Protein AF-A0A078FCY0-F1 (afdb_monomer)

Solvent-accessible surface area (backbone atoms only — not comparable to full-atom values): 13535 Å² total; per-residue (Å²): 138,72,47,64,52,64,39,49,34,37,42,35,49,66,96,70,76,98,84,68,73,82,84,53,54,33,29,22,13,41,40,54,76,87,52,76,68,45,69,42,88,88,82,65,45,62,32,32,44,32,50,90,34,36,92,72,60,46,65,42,46,43,56,89,50,92,95,60,87,69,60,74,62,68,44,37,24,18,23,31,48,65,79,64,66,50,56,36,55,42,84,45,62,56,80,35,59,34,38,43,32,40,38,44,64,59,52,50,46,81,76,70,80,62,57,47,58,33,33,35,24,53,58,94,42,80,69,49,76,49,47,50,71,83,42,63,79,65,39,74,48,78,48,79,44,68,33,87,40,52,61,46,39,46,28,47,26,61,56,65,96,65,86,73,79,84,56,51,66,32,50,35,91,58,86,63,70,50,29,66,86,66,22,90,82,54,52,64,28,41,50,43,72,58,92,70,44,38,81,44,76,57,94,68,90,73,89,56,88,84,44,92,76,65,71,38,64,86,49,72,38,33,40,73,42,70,62,85,126

InterPro domains:
  IPR024788 Malectin-like domain [PF12819] (27-160)

pLDDT: mean 79.87, std 17.39, range [24.11, 97.31]

Radius of gyration: 22.8 Å; Cα contacts (8 Å, |Δi|>4): 459; chains: 1; bounding box: 51×32×67 Å

Organism: Brassica napus (NCBI:txid3708)

Mean predicted aligned error: 15.32 Å

Nearest PDB structures (foldseek):
  5cz3-assembly2_B  TM=4.370E-01  e=1.358E-01  Myxoma virus
  8xck-assembly1_F  TM=3.665E-01  e=6.212E-01  Escherichia phage Lambda
  8xcj-assembly1_F  TM=3.861E-01  e=5.161E+00  Escherichia phage Lambda
  5tug-assembly1_C-2  TM=1.642E-01  e=2.999E+00  Sulfolobus acidocaldarius
  6pbk-assembly1_C-3  TM=1.713E-01  e=4.154E+00  Sulfolobus acidocaldarius DSM 639

Foldseek 3Di:
DWWWDWAWFKWKDFPDDPDDCVQTATELAQPDQPDDWDQFPPVRDTYHHLCVFWDAFHKFAADDDPPDDDTPSLGITTTHRDDQKTKGKDFHDAQTKIKIKTWGFCNCRPVPPDDAWWWKDKVVHTDGIDDPVPDPGGDMDIDIDHHHDRIIMIMIGHPPPDDDPPQAEAEDPDQDWDAPPQQPVRRTYGYDYDPQKDKDFAPDFDPCVPPPPRDGRVRVRIDIDGPPD

Structure (mmCIF, N/CA/C/O backbone):
data_AF-A0A078FCY0-F1
#
_entry.id   AF-A0A078FCY0-F1
#
loop_
_atom_site.group_PDB
_atom_site.id
_atom_site.type_symbol
_atom_site.label_atom_id
_atom_site.label_alt_id
_atom_site.label_comp_id
_atom_site.label_asym_id
_atom_site.label_entity_id
_atom_site.label_seq_id
_atom_site.pdbx_PDB_ins_code
_atom_site.Cartn_x
_atom_site.Cartn_y
_atom_site.Cartn_z
_atom_site.occupancy
_atom_site.B_iso_or_equiv
_atom_site.auth_seq_id
_atom_site.auth_comp_id
_atom_site.auth_asym_id
_atom_site.auth_atom_id
_atom_site.pdbx_PDB_model_num
ATOM 1 N N . MET A 1 1 ? 12.114 -14.362 -11.005 1.00 32.81 1 MET A N 1
ATOM 2 C CA . MET A 1 1 ? 11.453 -13.037 -10.980 1.00 32.81 1 MET A CA 1
ATOM 3 C C . MET A 1 1 ? 10.885 -12.831 -9.577 1.00 32.81 1 MET A C 1
ATOM 5 O O . MET A 1 1 ? 9.749 -13.192 -9.271 1.00 32.81 1 MET A O 1
ATOM 9 N N . ASN A 1 2 ? 11.769 -12.401 -8.679 1.00 24.11 2 ASN A N 1
ATOM 10 C CA . ASN A 1 2 ? 11.516 -12.281 -7.244 1.00 24.11 2 ASN A CA 1
ATOM 11 C C . ASN A 1 2 ? 10.754 -10.973 -7.016 1.00 24.11 2 ASN A C 1
ATOM 13 O O . ASN A 1 2 ? 11.141 -9.964 -7.598 1.00 24.11 2 ASN A O 1
ATOM 17 N N . ILE A 1 3 ? 9.686 -10.964 -6.209 1.00 30.06 3 ILE A N 1
ATOM 18 C CA . ILE A 1 3 ? 9.263 -9.662 -5.668 1.00 30.06 3 ILE A CA 1
ATOM 19 C C . ILE A 1 3 ? 10.359 -9.271 -4.695 1.00 30.06 3 ILE A C 1
ATOM 21 O O . ILE A 1 3 ? 10.955 -10.151 -4.083 1.00 30.06 3 ILE A O 1
ATOM 25 N N . ARG A 1 4 ? 10.628 -7.984 -4.544 1.00 35.19 4 ARG A N 1
ATOM 26 C CA . ARG A 1 4 ? 11.224 -7.409 -3.341 1.00 35.19 4 ARG A CA 1
ATOM 27 C C . ARG A 1 4 ? 10.576 -6.024 -3.197 1.00 35.19 4 ARG A C 1
ATOM 29 O O . ARG A 1 4 ? 10.773 -5.165 -4.042 1.00 35.19 4 ARG A O 1
ATOM 36 N N . GLY A 1 5 ? 9.668 -5.893 -2.229 1.00 33.09 5 GLY A N 1
ATOM 37 C CA . GLY A 1 5 ? 8.951 -4.663 -1.835 1.00 33.09 5 GLY A CA 1
ATOM 38 C C . GLY A 1 5 ? 7.464 -4.949 -1.560 1.00 33.09 5 GLY A C 1
ATOM 39 O O . GLY A 1 5 ? 6.933 -5.889 -2.137 1.00 33.09 5 GLY A O 1
ATOM 40 N N . LEU A 1 6 ? 6.694 -4.271 -0.707 1.00 34.88 6 LEU A N 1
ATOM 41 C CA . LEU A 1 6 ? 6.900 -3.237 0.311 1.00 34.88 6 LEU A CA 1
ATOM 42 C C . LEU A 1 6 ? 5.558 -3.080 1.085 1.00 34.88 6 LEU A C 1
ATOM 44 O O . LEU A 1 6 ? 4.534 -3.369 0.475 1.00 34.88 6 LEU A O 1
ATOM 48 N N . VAL A 1 7 ? 5.505 -2.693 2.369 1.00 37.34 7 VAL A N 1
ATOM 49 C CA . VAL A 1 7 ? 4.325 -2.911 3.249 1.00 37.34 7 VAL A CA 1
ATOM 50 C C . VAL A 1 7 ? 3.790 -1.677 3.973 1.00 37.34 7 VAL A C 1
ATOM 52 O O . VAL A 1 7 ? 4.573 -0.773 4.250 1.00 37.34 7 VAL A O 1
ATOM 55 N N . PRO A 1 8 ? 2.463 -1.636 4.245 1.00 35.06 8 PRO A N 1
ATOM 56 C CA . PRO A 1 8 ? 1.668 -0.410 4.228 1.00 35.06 8 PRO A CA 1
ATOM 57 C C . PRO A 1 8 ? 1.308 0.157 5.605 1.00 35.06 8 PRO A C 1
ATOM 59 O O . PRO A 1 8 ? 0.629 -0.485 6.391 1.00 35.06 8 PRO A O 1
ATOM 62 N N . SER A 1 9 ? 1.579 1.431 5.863 1.00 37.88 9 SER A N 1
ATOM 63 C CA . SER A 1 9 ? 0.894 2.101 6.977 1.00 37.88 9 SER A CA 1
ATOM 64 C C . SER A 1 9 ? -0.588 2.298 6.625 1.00 37.88 9 SER A C 1
ATOM 66 O O . SER A 1 9 ? -0.888 3.123 5.761 1.00 37.88 9 SER A O 1
ATOM 68 N N . PHE A 1 10 ? -1.496 1.546 7.265 1.00 34.22 10 PHE A N 1
ATOM 69 C CA . PHE A 1 10 ? -2.946 1.764 7.169 1.00 34.22 10 PHE A CA 1
ATOM 70 C C . PHE A 1 10 ? -3.393 2.865 8.134 1.00 34.22 10 PHE A C 1
ATOM 72 O O . PHE A 1 10 ? -2.938 2.872 9.269 1.00 34.22 10 PHE A O 1
ATOM 79 N N . CYS A 1 11 ? -4.282 3.765 7.714 1.00 31.30 11 CYS A N 1
ATOM 80 C CA . CYS A 1 11 ? -5.112 4.565 8.626 1.00 31.30 11 CYS A CA 1
ATOM 81 C C . CYS A 1 11 ? -6.566 4.361 8.226 1.00 31.30 11 CYS A C 1
ATOM 83 O O . CYS A 1 11 ? -6.845 4.341 7.024 1.00 31.30 11 CYS A O 1
ATOM 85 N N . ILE A 1 12 ? -7.471 4.238 9.206 1.00 37.97 12 ILE A N 1
ATOM 86 C CA . ILE A 1 12 ? -8.901 4.309 8.930 1.00 37.97 12 ILE A CA 1
ATOM 87 C C . ILE A 1 12 ? -9.666 5.324 9.773 1.00 37.97 12 ILE A C 1
ATOM 89 O O . ILE A 1 12 ? -9.562 5.295 10.993 1.00 37.97 12 ILE A O 1
ATOM 93 N N . PHE A 1 13 ? -10.461 6.183 9.116 1.00 36.81 13 PHE A N 1
ATOM 94 C CA . PHE A 1 13 ? -11.343 7.160 9.762 1.00 36.81 13 PHE A CA 1
ATOM 95 C C . PHE A 1 13 ? -12.811 6.719 9.750 1.00 36.81 13 PHE A C 1
ATOM 97 O O . PHE A 1 13 ? -13.332 6.348 8.697 1.00 36.81 13 PHE A O 1
ATOM 104 N N . ASN A 1 14 ? -13.470 6.870 10.903 1.00 35.16 14 ASN A N 1
ATOM 105 C CA . ASN A 1 14 ? -14.923 6.951 11.049 1.00 35.16 14 ASN A CA 1
ATOM 106 C C . ASN A 1 14 ? -15.336 8.422 11.186 1.00 35.16 14 ASN A C 1
ATOM 108 O O . ASN A 1 14 ? -14.800 9.145 12.024 1.00 35.16 14 ASN A O 1
ATOM 112 N N . PHE A 1 15 ? -16.308 8.874 10.393 1.00 43.88 15 PHE A N 1
ATOM 113 C CA . PHE A 1 15 ? -16.917 10.194 10.568 1.00 43.88 15 PHE A CA 1
ATOM 114 C C . PHE A 1 15 ? -18.004 10.125 11.642 1.00 43.88 15 PHE A C 1
ATOM 116 O O . PHE A 1 15 ? -19.162 9.939 11.297 1.00 43.88 15 PHE A O 1
ATOM 123 N N . LEU A 1 16 ? -17.640 10.281 12.918 1.00 36.69 16 LEU A N 1
ATOM 124 C CA . LEU A 1 16 ? -18.525 10.720 14.009 1.00 36.69 16 LEU A CA 1
ATOM 125 C C . LEU A 1 16 ? -17.642 11.230 15.169 1.00 36.69 16 LEU A C 1
ATOM 127 O O . LEU A 1 16 ? -16.908 10.457 15.764 1.00 36.69 16 LEU A O 1
ATOM 131 N N . GLN A 1 17 ? -17.708 12.539 15.445 1.00 35.00 17 GLN A N 1
ATOM 132 C CA . GLN A 1 17 ? -17.066 13.278 16.553 1.00 35.00 17 GLN A CA 1
ATOM 133 C C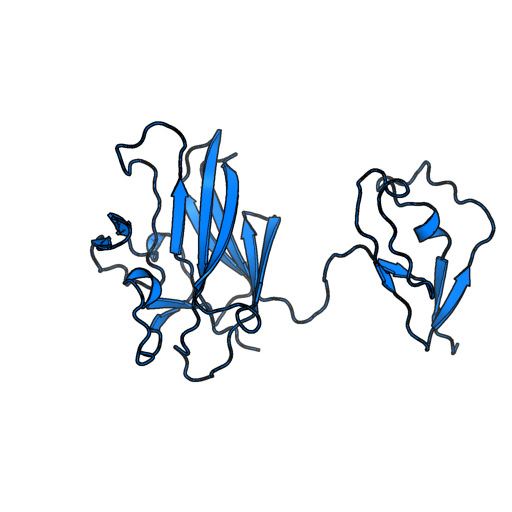 . GLN A 1 17 ? -15.553 13.075 16.782 1.00 35.00 17 GLN A C 1
ATOM 135 O O . GLN A 1 17 ? -15.084 12.081 17.324 1.00 35.00 17 GLN A O 1
ATOM 140 N N . ALA A 1 18 ? -14.780 14.124 16.499 1.00 42.12 18 ALA A N 1
ATOM 141 C CA . ALA A 1 18 ? -13.414 14.263 16.987 1.00 42.12 18 ALA A CA 1
ATOM 142 C C . ALA A 1 18 ? -13.384 14.265 18.531 1.00 42.12 18 ALA A C 1
ATOM 144 O O . ALA A 1 18 ? -13.751 15.283 19.113 1.00 42.12 18 ALA A O 1
ATOM 145 N N . GLN A 1 19 ? -12.967 13.154 19.166 1.00 41.38 19 GLN A N 1
ATOM 146 C CA . GLN A 1 19 ? -12.231 13.123 20.453 1.00 41.38 19 GLN A CA 1
ATOM 147 C C . GLN A 1 19 ? -11.782 11.734 20.977 1.00 41.38 19 GLN A C 1
ATOM 149 O O . GLN A 1 19 ? -11.259 11.673 22.086 1.00 41.38 19 GLN A O 1
ATOM 154 N N . ASP A 1 20 ? -11.861 10.642 20.208 1.00 51.50 20 ASP A N 1
ATOM 155 C CA . ASP A 1 20 ? -11.273 9.349 20.610 1.00 51.50 20 ASP A CA 1
ATOM 156 C C . ASP A 1 20 ? -10.687 8.597 19.394 1.00 51.50 20 ASP A C 1
ATOM 158 O O . ASP A 1 20 ? -11.245 8.662 18.300 1.00 51.50 20 ASP A O 1
ATOM 162 N N . GLN A 1 21 ? -9.555 7.898 19.559 1.00 52.66 21 GLN A N 1
ATOM 163 C CA . GLN A 1 21 ? -8.976 7.008 18.528 1.00 52.66 21 GLN A CA 1
ATOM 164 C C . GLN A 1 21 ? -9.726 5.673 18.425 1.00 52.66 21 GLN A C 1
ATOM 166 O O . GLN A 1 21 ? -9.326 4.776 17.680 1.00 52.66 21 GLN A O 1
ATOM 171 N N . GLN A 1 22 ? -10.817 5.527 19.172 1.00 62.06 22 GLN A N 1
ATOM 172 C CA . GLN A 1 22 ? -11.686 4.367 19.135 1.00 62.06 22 GLN A CA 1
ATOM 173 C C . GLN A 1 22 ? -12.162 4.084 17.699 1.00 62.06 22 GLN A C 1
ATOM 175 O O . GLN A 1 22 ? -12.885 4.864 17.083 1.00 62.06 22 GLN A O 1
ATOM 180 N N . GLY A 1 23 ? -11.718 2.951 17.148 1.00 70.19 23 GLY A N 1
ATOM 181 C CA . GLY A 1 23 ? -12.036 2.510 15.785 1.00 70.19 23 GLY A CA 1
ATOM 182 C C . GLY A 1 23 ? -10.949 2.761 14.733 1.00 70.19 23 GLY A C 1
ATOM 183 O O . GLY A 1 23 ? -11.105 2.291 13.606 1.00 70.19 23 GLY A O 1
ATOM 184 N N . PHE A 1 24 ? -9.847 3.435 15.077 1.00 81.62 24 PHE A N 1
ATOM 185 C CA . PHE A 1 24 ? -8.686 3.558 14.193 1.00 81.62 24 PHE A CA 1
ATOM 186 C C . PHE A 1 24 ? -7.856 2.273 14.217 1.00 81.62 24 PHE A C 1
ATOM 188 O O . PHE A 1 24 ? -7.566 1.718 15.275 1.00 81.62 24 PHE A O 1
ATOM 195 N N . ILE A 1 25 ? -7.420 1.836 13.037 1.00 90.38 25 ILE A N 1
ATOM 196 C CA . ILE A 1 25 ? -6.434 0.766 12.878 1.00 90.38 25 ILE A CA 1
ATOM 197 C C . ILE A 1 25 ? -5.213 1.399 12.218 1.00 90.38 25 ILE A C 1
ATOM 199 O O . ILE A 1 25 ? -5.264 1.696 11.024 1.00 90.38 25 ILE A O 1
ATOM 203 N N . ASN A 1 26 ? -4.145 1.624 12.993 1.00 93.00 26 ASN A N 1
ATOM 204 C CA . ASN A 1 26 ? -2.870 2.099 12.459 1.00 93.00 26 ASN A CA 1
ATOM 205 C C . ASN A 1 26 ? -1.782 1.042 12.638 1.00 93.00 26 ASN A C 1
ATOM 2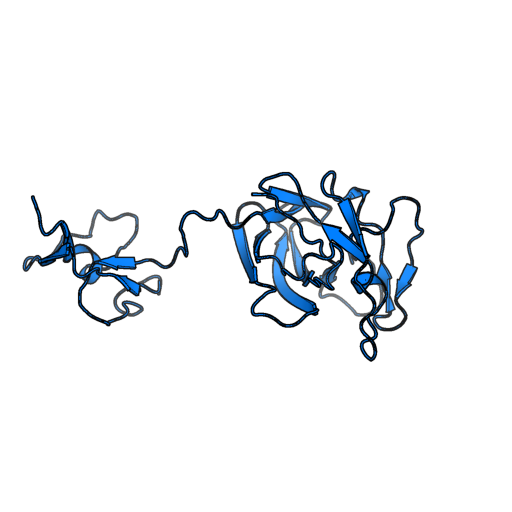07 O O . ASN A 1 26 ? -1.430 0.668 13.763 1.00 93.00 26 ASN A O 1
ATOM 211 N N . LEU A 1 27 ? -1.257 0.565 11.512 1.00 95.75 27 LEU A N 1
ATOM 212 C CA . LEU A 1 27 ? -0.256 -0.497 11.474 1.00 95.75 27 LEU A CA 1
ATOM 213 C C . LEU A 1 27 ? 1.097 0.083 11.066 1.00 95.75 27 LEU A C 1
ATOM 215 O O . LEU A 1 27 ? 1.212 0.676 9.997 1.00 95.75 27 LEU A O 1
ATOM 219 N N . ASP A 1 28 ? 2.107 -0.091 11.912 1.00 95.69 28 ASP A N 1
ATOM 220 C CA . ASP A 1 28 ? 3.508 0.113 11.559 1.00 95.69 28 ASP A C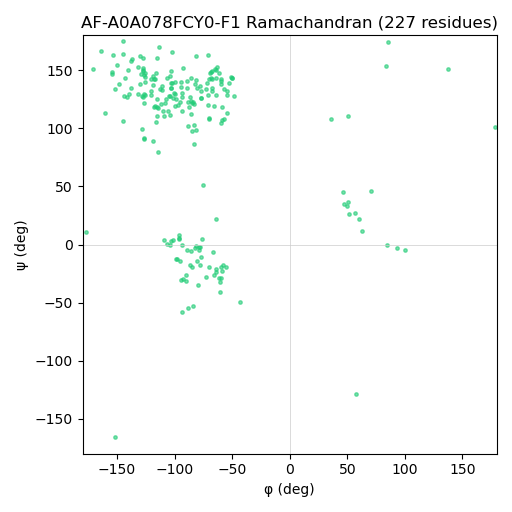A 1
ATOM 221 C C . ASP A 1 28 ? 4.046 -1.191 10.987 1.00 95.69 28 ASP A C 1
ATOM 223 O O . ASP A 1 28 ? 4.039 -2.266 11.596 1.00 95.69 28 ASP A O 1
ATOM 227 N N . CYS A 1 29 ? 4.448 -1.087 9.742 1.00 95.31 29 CYS A N 1
ATOM 228 C CA . CYS A 1 29 ? 4.386 -2.184 8.832 1.00 95.31 29 CYS A CA 1
ATOM 229 C C . CYS A 1 29 ? 5.787 -2.741 8.650 1.00 95.31 29 CYS A C 1
ATOM 231 O O . CYS A 1 29 ? 6.666 -2.081 8.119 1.00 95.31 29 CYS A O 1
ATOM 233 N N . GLY A 1 30 ? 6.020 -3.954 9.153 1.00 95.19 30 GLY A N 1
ATOM 234 C CA . GLY A 1 30 ? 7.362 -4.493 9.368 1.00 95.19 30 GLY A CA 1
ATOM 235 C C . GLY A 1 30 ? 7.917 -4.250 10.774 1.00 95.19 30 GLY A C 1
ATOM 236 O O . GLY A 1 30 ? 8.988 -4.783 11.084 1.00 95.19 30 GLY A O 1
ATOM 237 N N . LEU A 1 31 ? 7.193 -3.533 11.641 1.00 95.81 31 LEU A N 1
ATOM 238 C CA . LEU A 1 31 ? 7.495 -3.483 13.069 1.00 95.81 31 LEU A CA 1
ATOM 239 C C . LEU A 1 31 ? 7.413 -4.896 13.668 1.00 95.81 31 LEU A C 1
ATOM 241 O O . LEU A 1 31 ? 6.517 -5.673 13.333 1.00 95.81 31 LEU A O 1
ATOM 245 N N . GLN A 1 32 ? 8.349 -5.250 14.547 1.00 94.06 32 GLN A N 1
ATOM 246 C CA . GLN A 1 32 ? 8.392 -6.588 15.143 1.00 94.06 32 GLN A CA 1
ATOM 247 C C . GLN A 1 32 ? 7.206 -6.824 16.089 1.00 94.06 32 GLN A C 1
ATOM 249 O O . GLN A 1 32 ? 6.733 -5.900 16.742 1.00 94.06 32 GLN A O 1
ATOM 254 N N . ALA A 1 33 ? 6.745 -8.073 16.192 1.00 92.50 33 ALA A N 1
ATOM 255 C CA . ALA A 1 33 ? 5.565 -8.431 16.987 1.00 92.50 33 ALA A CA 1
ATOM 256 C C . ALA A 1 33 ? 5.729 -8.187 18.501 1.00 92.50 33 ALA A C 1
ATOM 258 O O . ALA A 1 33 ? 4.748 -8.047 19.219 1.00 92.50 33 ALA A O 1
ATOM 259 N N . ASN A 1 34 ? 6.968 -8.169 18.996 1.00 93.12 34 ASN A N 1
ATOM 260 C CA . ASN A 1 34 ? 7.296 -7.928 20.402 1.00 93.12 34 ASN A CA 1
ATOM 261 C C . ASN A 1 34 ? 7.420 -6.436 20.754 1.00 93.12 34 ASN A C 1
ATOM 263 O O . ASN A 1 34 ? 7.628 -6.114 21.923 1.00 93.12 34 ASN A O 1
ATOM 267 N N . GLU A 1 35 ? 7.339 -5.539 19.772 1.00 94.31 35 GLU A N 1
ATOM 268 C CA . GLU A 1 35 ? 7.377 -4.098 20.005 1.00 94.31 35 GLU A CA 1
ATOM 269 C C . GLU A 1 35 ? 6.027 -3.615 20.536 1.00 94.31 35 GLU A C 1
ATOM 271 O O . GLU A 1 35 ? 4.967 -3.923 19.985 1.00 94.31 35 GLU A O 1
ATOM 276 N N . SER A 1 36 ? 6.069 -2.822 21.604 1.00 94.94 36 SER A N 1
ATOM 277 C CA . SER A 1 36 ? 4.866 -2.229 22.182 1.00 94.94 36 SER A CA 1
ATOM 278 C C . SER A 1 36 ? 4.237 -1.200 21.232 1.00 94.94 36 SER A C 1
ATOM 280 O O . SER A 1 36 ? 4.963 -0.491 20.522 1.00 94.94 36 SER A O 1
ATOM 282 N N . PRO A 1 37 ? 2.899 -1.035 21.268 1.00 95.44 37 PRO A N 1
ATOM 283 C CA . PRO A 1 37 ? 2.233 0.097 20.637 1.00 95.44 37 PRO A CA 1
ATOM 284 C C . PRO A 1 37 ? 2.868 1.428 21.047 1.00 95.44 37 PRO A C 1
ATOM 286 O O . PRO A 1 37 ? 3.282 1.599 22.196 1.00 95.44 37 PRO A O 1
ATOM 289 N N . TYR A 1 38 ? 2.923 2.386 20.126 1.00 95.00 38 TYR A N 1
ATOM 290 C CA . TYR A 1 38 ? 3.521 3.693 20.391 1.00 95.00 38 TYR A CA 1
ATOM 291 C C . TYR A 1 38 ? 2.721 4.825 19.753 1.00 95.00 38 TYR A C 1
ATOM 293 O O . TYR A 1 38 ? 2.117 4.659 18.697 1.00 95.00 38 TYR A O 1
ATOM 301 N N . THR A 1 39 ? 2.758 6.003 20.373 1.00 95.06 39 THR A N 1
ATOM 302 C CA . THR A 1 39 ? 2.183 7.226 19.802 1.00 95.06 39 THR A CA 1
ATOM 303 C C . THR A 1 39 ? 3.222 7.928 18.935 1.00 95.06 39 THR A C 1
ATOM 305 O O . THR A 1 39 ? 4.305 8.266 19.416 1.00 95.06 39 THR A O 1
ATOM 308 N N . GLU A 1 40 ? 2.913 8.166 17.661 1.00 90.69 40 GLU A N 1
ATOM 309 C CA . GLU A 1 40 ? 3.806 8.900 16.765 1.00 90.69 40 GLU A CA 1
ATOM 310 C C . GLU A 1 40 ? 3.718 10.420 17.051 1.00 90.69 40 GLU A C 1
ATOM 312 O O . GLU A 1 40 ? 2.616 10.978 17.081 1.00 90.69 40 GLU A O 1
ATOM 317 N N . PRO A 1 41 ? 4.847 11.114 17.302 1.00 90.00 41 PRO A N 1
ATOM 318 C CA . PRO A 1 41 ? 4.835 12.502 17.770 1.00 90.00 41 PRO A CA 1
ATOM 319 C C . PRO A 1 41 ? 4.190 13.528 16.830 1.00 90.00 41 PRO A C 1
ATOM 321 O O . PRO A 1 41 ? 3.679 14.534 17.323 1.00 90.00 41 PRO A O 1
ATOM 324 N N . THR A 1 42 ? 4.217 13.314 15.518 1.00 86.81 42 THR A N 1
ATOM 325 C CA . THR A 1 42 ? 3.774 14.279 14.498 1.00 86.81 42 THR A CA 1
ATOM 326 C C . THR A 1 42 ? 2.266 14.203 14.270 1.00 86.81 42 THR A C 1
ATOM 328 O O . THR A 1 42 ? 1.553 15.196 14.378 1.00 86.81 42 THR A O 1
ATOM 331 N N . THR A 1 43 ? 1.773 13.000 14.005 1.00 84.75 43 THR A N 1
ATOM 332 C CA . THR A 1 43 ? 0.386 12.647 13.686 1.00 84.75 43 THR A CA 1
ATOM 333 C C . THR A 1 43 ? -0.463 12.431 14.932 1.00 84.75 43 THR A C 1
ATOM 335 O O . THR A 1 43 ? -1.686 12.482 14.850 1.00 84.75 43 THR A O 1
ATOM 338 N N . LYS A 1 44 ? 0.174 12.191 16.089 1.00 88.94 44 LYS A N 1
ATOM 339 C CA . LYS A 1 44 ? -0.469 11.823 17.362 1.00 88.94 44 LYS A CA 1
ATOM 340 C C . LYS A 1 44 ? -1.228 10.492 17.313 1.00 88.94 44 LYS A C 1
ATOM 342 O O . LYS A 1 44 ? -1.960 10.180 18.249 1.00 88.94 44 LYS A O 1
ATOM 347 N N . LEU A 1 45 ? -1.046 9.696 16.259 1.00 87.75 45 LEU A N 1
ATOM 348 C CA . LEU A 1 45 ? -1.693 8.397 16.091 1.00 87.75 45 LEU A CA 1
ATOM 349 C C . LEU A 1 45 ? -0.962 7.307 16.880 1.00 87.75 45 LEU A C 1
ATOM 351 O O . LEU A 1 45 ? 0.269 7.305 16.946 1.00 87.75 45 LEU A O 1
ATOM 355 N N . ILE A 1 46 ? -1.717 6.380 17.473 1.00 92.31 46 ILE A N 1
ATOM 356 C CA . ILE A 1 46 ? -1.156 5.159 18.060 1.00 92.31 46 ILE A CA 1
ATOM 357 C C . ILE A 1 46 ? -0.970 4.130 16.949 1.00 92.31 46 ILE A C 1
ATOM 359 O O . ILE A 1 46 ? -1.942 3.741 16.301 1.00 92.31 46 ILE A O 1
ATOM 363 N N . PHE A 1 47 ? 0.271 3.688 16.762 1.00 94.31 47 PHE A N 1
ATOM 364 C CA . PHE A 1 47 ? 0.667 2.637 15.834 1.00 94.31 47 PHE A CA 1
ATOM 365 C C . PHE A 1 47 ? 0.951 1.330 16.570 1.00 94.31 47 PHE A C 1
ATOM 367 O O . PHE A 1 47 ? 1.489 1.322 17.679 1.00 94.31 47 PHE A O 1
ATOM 374 N N . THR A 1 48 ? 0.608 0.221 15.922 1.00 95.50 48 THR A N 1
ATOM 375 C CA . THR A 1 48 ? 0.825 -1.151 16.406 1.00 95.50 48 THR A CA 1
ATOM 376 C C . THR A 1 48 ? 1.550 -1.978 15.350 1.00 95.50 48 THR A C 1
ATOM 378 O O . THR A 1 48 ? 1.554 -1.602 14.180 1.00 95.50 48 THR A O 1
ATOM 381 N N . SER A 1 49 ? 2.181 -3.088 15.739 1.00 96.69 49 SER A N 1
ATOM 382 C CA . SER A 1 49 ? 2.817 -3.985 14.767 1.00 96.69 49 SER A CA 1
ATOM 383 C C . SER A 1 49 ? 1.787 -4.603 13.822 1.00 96.69 49 SER A C 1
ATOM 385 O O . SER A 1 49 ? 0.685 -4.975 14.219 1.00 96.69 49 SER A O 1
ATOM 387 N N . ASP A 1 50 ? 2.177 -4.764 12.561 1.00 97.12 50 ASP A N 1
ATOM 388 C CA . ASP A 1 50 ? 1.363 -5.413 11.539 1.00 97.12 50 ASP A CA 1
ATOM 389 C C . ASP A 1 50 ? 1.375 -6.953 11.602 1.00 97.12 50 ASP A C 1
ATOM 391 O O . ASP A 1 50 ? 0.662 -7.607 10.838 1.00 97.12 50 ASP A O 1
ATOM 395 N N . ALA A 1 51 ? 2.177 -7.540 12.496 1.00 95.88 51 ALA A N 1
ATOM 396 C CA . ALA A 1 51 ? 2.476 -8.972 12.526 1.00 95.88 51 ALA A CA 1
ATOM 397 C C . ALA A 1 51 ? 1.249 -9.880 12.719 1.00 95.88 51 ALA A C 1
ATOM 399 O O . ALA A 1 51 ? 1.212 -10.972 12.154 1.00 95.88 51 ALA A O 1
ATOM 400 N N . ASP A 1 52 ? 0.231 -9.430 13.454 1.00 95.00 52 ASP A N 1
ATOM 401 C CA . ASP A 1 52 ? -0.997 -10.210 13.671 1.00 95.00 52 ASP A CA 1
ATOM 402 C C . ASP A 1 52 ? -1.978 -10.127 12.490 1.00 95.00 52 ASP A C 1
ATOM 404 O O . ASP A 1 52 ? -2.900 -10.935 12.370 1.00 95.00 52 ASP A O 1
ATOM 408 N N . PHE A 1 53 ? -1.765 -9.175 11.579 1.00 96.06 53 PHE A N 1
ATOM 409 C CA . PHE A 1 53 ? -2.662 -8.899 10.457 1.00 96.06 53 PHE A CA 1
ATOM 410 C C . PHE A 1 53 ? -2.190 -9.541 9.151 1.00 96.06 53 PHE A C 1
ATOM 412 O O . PHE A 1 53 ? -2.961 -9.610 8.188 1.00 96.06 53 PHE A O 1
ATOM 419 N N . ILE A 1 54 ? -0.944 -10.026 9.103 1.00 95.38 54 ILE A N 1
ATOM 420 C CA . ILE A 1 54 ? -0.370 -10.675 7.927 1.00 95.38 54 ILE A CA 1
ATOM 421 C C . ILE A 1 54 ? 0.647 -11.759 8.290 1.00 95.38 54 ILE A C 1
ATOM 423 O O . ILE A 1 54 ? 1.500 -11.593 9.152 1.00 95.38 54 ILE A O 1
ATOM 427 N N . LYS A 1 55 ? 0.592 -12.886 7.572 1.00 91.25 55 LYS A N 1
ATOM 428 C CA . LYS A 1 55 ? 1.462 -14.052 7.825 1.00 91.25 55 LYS A CA 1
ATOM 429 C C . LYS A 1 55 ? 2.687 -14.128 6.917 1.00 91.25 55 LYS A C 1
ATOM 431 O O . LYS A 1 55 ? 3.566 -14.954 7.142 1.00 91.25 55 LYS A O 1
ATOM 436 N N . THR A 1 56 ? 2.723 -13.330 5.856 1.00 91.62 56 THR A N 1
ATOM 43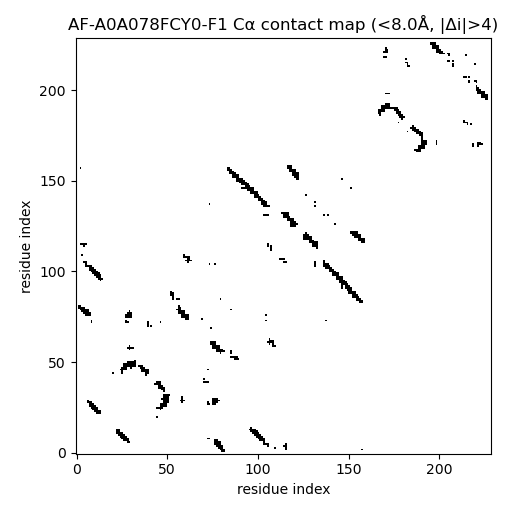7 C CA . THR A 1 56 ? 3.760 -13.386 4.823 1.00 91.62 56 THR A CA 1
ATOM 438 C C . THR A 1 56 ? 4.624 -12.130 4.824 1.00 91.62 56 THR A C 1
ATOM 440 O O . THR A 1 56 ? 4.337 -11.134 5.489 1.00 91.62 56 THR A O 1
ATOM 443 N N . GLY A 1 57 ? 5.713 -12.181 4.062 1.00 91.50 57 GLY A N 1
ATOM 444 C CA . GLY A 1 57 ? 6.654 -11.077 3.939 1.00 91.50 57 GLY A CA 1
ATOM 445 C C . GLY A 1 57 ? 7.724 -11.052 5.027 1.00 91.50 57 GLY A C 1
ATOM 446 O O . GLY A 1 57 ? 7.744 -11.863 5.949 1.00 91.50 57 GLY A O 1
ATOM 447 N N . LYS A 1 58 ? 8.658 -10.123 4.866 1.00 93.25 58 LYS A N 1
ATOM 448 C CA . LYS A 1 58 ? 9.832 -9.911 5.715 1.00 93.25 58 LYS A CA 1
ATOM 449 C C . LYS A 1 58 ? 9.944 -8.434 6.058 1.00 93.25 58 LYS A C 1
ATOM 451 O O . LYS A 1 58 ? 9.517 -7.615 5.257 1.00 93.25 58 LYS A O 1
ATOM 456 N N . SER A 1 59 ? 10.549 -8.090 7.186 1.00 94.69 59 SER A N 1
ATOM 457 C CA . SER A 1 59 ? 10.811 -6.694 7.554 1.00 94.69 59 SER A CA 1
ATOM 458 C C . SER A 1 59 ? 12.118 -6.182 6.946 1.00 94.69 59 SER A C 1
ATOM 460 O O . SER A 1 59 ? 13.099 -6.921 6.849 1.00 94.69 59 SER A O 1
ATOM 462 N N . GLY A 1 60 ? 12.130 -4.919 6.537 1.00 91.69 60 GLY A N 1
ATOM 463 C CA . GLY A 1 60 ? 13.272 -4.183 6.011 1.00 91.69 60 GLY A CA 1
ATOM 464 C C . GLY A 1 60 ? 13.320 -2.778 6.607 1.00 91.69 60 GLY A C 1
ATOM 465 O O . GLY A 1 60 ? 12.325 -2.270 7.118 1.00 91.69 60 GLY A O 1
ATOM 466 N N . ARG A 1 61 ? 14.492 -2.148 6.558 1.00 92.44 61 ARG A N 1
ATOM 467 C CA . ARG A 1 61 ? 14.679 -0.773 7.019 1.00 92.44 61 ARG A CA 1
ATOM 468 C C . ARG A 1 61 ? 15.175 0.071 5.867 1.00 92.44 61 ARG A C 1
ATOM 470 O O . ARG A 1 61 ? 16.108 -0.347 5.184 1.00 92.44 61 ARG A O 1
ATOM 477 N N . ILE A 1 62 ? 14.566 1.233 5.665 1.00 89.19 62 ILE A N 1
ATOM 478 C CA . ILE A 1 62 ? 15.050 2.156 4.643 1.00 89.19 62 ILE A CA 1
ATOM 479 C C . ILE A 1 62 ? 16.457 2.644 4.992 1.00 89.19 62 ILE A C 1
ATOM 481 O O . ILE A 1 62 ? 16.833 2.752 6.162 1.00 89.19 62 ILE A O 1
ATOM 485 N N . GLN A 1 63 ? 17.235 2.946 3.964 1.00 88.56 63 GLN A N 1
ATOM 486 C CA . GLN A 1 63 ? 18.501 3.636 4.108 1.00 88.56 63 GLN A CA 1
ATOM 487 C C . GLN A 1 63 ? 18.262 5.078 4.553 1.00 88.56 63 GLN A C 1
ATOM 489 O O . GLN A 1 63 ? 17.322 5.747 4.116 1.00 88.56 63 GLN A O 1
ATOM 494 N N . ASN A 1 64 ? 19.155 5.568 5.408 1.00 81.50 64 ASN A N 1
ATOM 495 C CA . ASN A 1 64 ? 19.152 6.965 5.809 1.00 81.50 64 ASN A CA 1
ATOM 496 C C . ASN A 1 64 ? 19.614 7.825 4.632 1.00 81.50 64 ASN A C 1
ATOM 498 O O . ASN A 1 64 ? 20.746 7.686 4.168 1.00 81.50 64 ASN A O 1
ATOM 502 N N . VAL A 1 65 ? 18.754 8.735 4.182 1.00 75.44 65 VAL A N 1
ATOM 503 C CA . VAL A 1 65 ? 19.103 9.732 3.168 1.00 75.44 65 VAL A CA 1
ATOM 504 C C . VAL A 1 65 ? 19.412 11.050 3.882 1.00 75.44 65 VAL A C 1
ATOM 506 O O . VAL A 1 65 ? 18.535 11.573 4.572 1.00 75.44 65 VAL A O 1
ATOM 509 N N . PRO A 1 66 ? 20.632 11.604 3.755 1.00 75.56 66 PRO A N 1
ATOM 510 C CA . PRO A 1 66 ? 20.973 12.881 4.371 1.00 75.56 66 PRO A CA 1
ATOM 511 C C . PRO A 1 66 ? 19.991 13.987 3.962 1.00 75.56 66 PRO A C 1
ATOM 513 O O . PRO A 1 66 ? 19.739 14.187 2.777 1.00 75.56 66 PRO A O 1
ATOM 516 N N . GLY A 1 67 ? 19.442 14.708 4.943 1.00 73.50 67 GLY A N 1
ATOM 517 C CA . GLY A 1 67 ? 18.495 15.805 4.712 1.00 73.50 67 GLY A CA 1
ATOM 518 C C . GLY A 1 67 ? 17.026 15.393 4.547 1.00 73.50 67 GLY A C 1
ATOM 519 O O . GLY A 1 67 ? 16.186 16.274 4.391 1.00 73.50 67 GLY A O 1
ATOM 520 N N . LEU A 1 68 ? 16.698 14.096 4.614 1.00 72.94 68 LEU A N 1
ATOM 521 C CA . LEU A 1 68 ? 15.317 13.608 4.659 1.00 72.94 68 LEU A CA 1
ATOM 522 C C . LEU A 1 68 ? 15.044 12.924 6.000 1.00 72.94 68 LEU A C 1
ATOM 524 O O . LEU A 1 68 ? 15.659 11.910 6.326 1.00 72.94 68 LEU A O 1
ATOM 528 N N . GLU A 1 69 ? 14.096 13.467 6.761 1.00 77.75 69 GLU A N 1
ATOM 529 C CA . GLU A 1 69 ? 13.654 12.895 8.031 1.00 77.75 69 GLU A CA 1
ATOM 530 C C . GLU A 1 69 ? 12.274 12.253 7.855 1.00 77.75 69 GLU A C 1
ATOM 532 O O . GLU A 1 69 ? 11.286 12.919 7.546 1.00 77.75 69 GLU A O 1
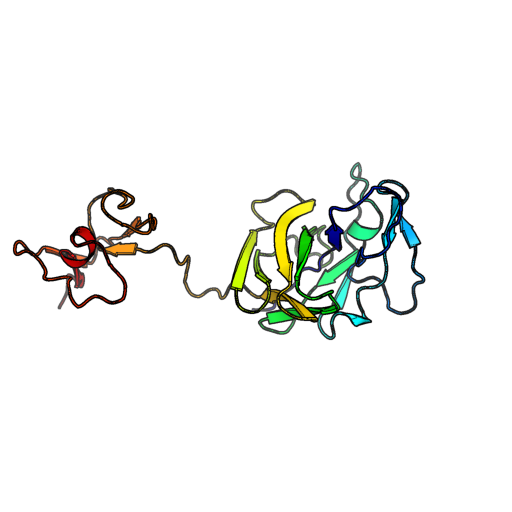ATOM 537 N N . TYR A 1 70 ? 12.220 10.931 8.012 1.00 82.25 70 TYR A N 1
ATOM 538 C CA . TYR A 1 70 ? 10.981 10.164 7.955 1.00 82.25 70 TYR A CA 1
ATOM 539 C C . TYR A 1 70 ? 10.428 9.986 9.368 1.00 82.25 70 TYR A C 1
ATOM 541 O O . TYR A 1 70 ? 11.168 9.618 10.283 1.00 82.25 70 TYR A O 1
ATOM 549 N N . ILE A 1 71 ? 9.117 10.173 9.544 1.00 87.31 71 ILE A N 1
ATOM 550 C CA . ILE A 1 71 ? 8.465 9.787 10.800 1.00 87.31 71 ILE A CA 1
ATOM 551 C C . ILE A 1 71 ? 8.573 8.271 11.004 1.00 87.31 71 ILE A C 1
ATOM 553 O O . ILE A 1 71 ? 8.645 7.503 10.041 1.00 87.31 71 ILE A O 1
ATOM 557 N N . LYS A 1 72 ? 8.559 7.833 12.268 1.00 90.81 72 LYS A N 1
ATOM 558 C CA . LYS A 1 72 ? 8.814 6.438 12.669 1.00 90.81 72 LYS A CA 1
ATOM 559 C C . LYS A 1 72 ? 8.120 5.362 11.802 1.00 90.81 72 LYS A C 1
ATOM 561 O O . LYS A 1 72 ? 8.863 4.499 11.323 1.00 90.81 72 LYS A O 1
ATOM 566 N N . PRO A 1 73 ? 6.800 5.418 11.508 1.00 89.75 73 PRO A N 1
ATOM 567 C CA . PRO A 1 73 ? 6.114 4.374 10.731 1.00 89.75 73 PRO A CA 1
ATOM 568 C C . PRO A 1 73 ? 6.554 4.276 9.262 1.00 89.75 73 PRO A C 1
ATOM 570 O O . PRO A 1 73 ? 6.123 3.376 8.551 1.00 89.75 73 PRO A O 1
ATOM 573 N N . TYR A 1 74 ? 7.391 5.200 8.777 1.00 87.94 74 TYR A N 1
ATOM 574 C CA . TYR A 1 74 ? 7.931 5.185 7.413 1.00 87.94 74 TYR A CA 1
ATOM 575 C C . TYR A 1 74 ? 9.412 4.788 7.367 1.00 87.94 74 TYR A C 1
ATOM 577 O O . TYR A 1 74 ? 10.004 4.762 6.291 1.00 87.94 74 TYR A O 1
ATOM 585 N N . THR A 1 75 ? 10.026 4.493 8.519 1.00 89.50 75 THR A N 1
ATOM 586 C CA . THR A 1 75 ? 11.447 4.105 8.611 1.00 89.50 75 THR A CA 1
ATOM 587 C C . THR A 1 75 ? 11.667 2.597 8.504 1.00 89.50 75 THR A C 1
ATOM 589 O O . THR A 1 75 ? 12.735 2.135 8.093 1.00 89.50 75 THR A O 1
ATOM 592 N N . VAL A 1 76 ? 10.660 1.819 8.885 1.00 92.12 76 VAL A N 1
ATOM 593 C CA . VAL A 1 76 ? 10.619 0.368 8.740 1.00 92.12 76 VAL A CA 1
ATOM 594 C C . VAL A 1 76 ? 9.478 0.046 7.794 1.00 92.12 76 VAL A C 1
ATOM 596 O O . VAL A 1 76 ? 8.497 0.774 7.688 1.00 92.12 76 VAL A O 1
ATOM 599 N N . LEU A 1 77 ? 9.677 -1.020 7.045 1.00 91.94 77 LEU A N 1
ATOM 600 C CA . LEU A 1 77 ? 8.733 -1.533 6.082 1.00 91.94 77 LEU A CA 1
ATOM 601 C C . LEU A 1 77 ? 8.713 -3.051 6.199 1.00 91.94 77 LEU A C 1
ATOM 603 O O . LEU A 1 77 ? 9.698 -3.661 6.614 1.00 91.94 77 LEU A O 1
ATOM 607 N N . ARG A 1 78 ? 7.651 -3.707 5.756 1.00 95.31 78 ARG A N 1
ATOM 608 C CA . ARG A 1 78 ? 7.743 -5.116 5.343 1.00 95.31 78 ARG A CA 1
ATOM 609 C C . ARG A 1 78 ? 7.778 -5.199 3.823 1.00 95.31 78 ARG A C 1
ATOM 611 O O . ARG A 1 78 ? 7.589 -4.219 3.122 1.00 95.31 78 ARG A O 1
ATOM 618 N N . TYR A 1 79 ? 8.145 -6.327 3.275 1.00 92.25 79 TYR A N 1
ATOM 619 C CA . TYR A 1 79 ? 8.209 -6.540 1.846 1.00 92.25 79 TYR A CA 1
ATOM 620 C C . TYR A 1 79 ? 7.926 -8.001 1.569 1.00 92.25 79 TYR A C 1
ATOM 622 O O . TYR A 1 79 ? 8.159 -8.856 2.423 1.00 92.25 79 TYR A O 1
ATOM 630 N N . PHE A 1 80 ? 7.430 -8.313 0.379 1.00 92.62 80 PHE A N 1
ATOM 631 C CA . PHE A 1 80 ? 6.927 -9.654 0.102 1.00 92.62 80 PHE A CA 1
ATOM 632 C C . PHE A 1 80 ? 7.766 -10.359 -0.936 1.00 92.62 80 PHE A C 1
ATOM 634 O O . PHE A 1 80 ? 7.355 -10.373 -2.081 1.00 92.62 80 PHE A O 1
ATOM 641 N N . PRO A 1 81 ? 8.932 -10.938 -0.616 1.00 82.00 81 PRO A N 1
ATOM 642 C CA . PRO A 1 81 ? 9.775 -11.454 -1.679 1.00 82.00 81 PRO A CA 1
ATOM 643 C C . PRO A 1 81 ? 9.164 -12.645 -2.438 1.00 82.00 81 PRO A C 1
ATOM 645 O O . PRO A 1 81 ? 9.411 -12.863 -3.633 1.00 82.00 81 PRO A O 1
ATOM 648 N N . ASP A 1 82 ? 8.300 -13.352 -1.717 1.00 80.12 82 ASP A N 1
ATOM 649 C CA . ASP A 1 82 ? 7.618 -14.572 -2.096 1.00 80.12 82 ASP A CA 1
ATOM 650 C C . ASP A 1 82 ? 6.095 -14.338 -2.176 1.00 80.12 82 ASP A C 1
ATOM 652 O O . ASP A 1 82 ? 5.557 -13.382 -1.612 1.00 80.12 82 ASP A O 1
ATOM 656 N N . GLY A 1 83 ? 5.392 -15.229 -2.881 1.00 73.25 83 GLY A N 1
ATOM 657 C CA . GLY A 1 83 ? 3.940 -15.143 -3.088 1.00 73.25 83 GLY A CA 1
ATOM 658 C C . GLY A 1 83 ? 3.539 -14.232 -4.254 1.00 73.25 83 GLY A C 1
ATOM 659 O O . GLY A 1 83 ? 4.278 -13.340 -4.648 1.00 73.25 83 GLY A O 1
ATOM 660 N N . VAL A 1 84 ? 2.381 -14.486 -4.867 1.00 80.44 84 VAL A N 1
ATOM 661 C CA . VAL A 1 84 ? 1.849 -13.646 -5.964 1.00 80.44 84 VAL A CA 1
ATOM 662 C C . VAL A 1 84 ? 0.923 -12.557 -5.426 1.00 80.44 84 VAL A C 1
ATOM 664 O O . VAL A 1 84 ? 0.853 -11.477 -6.003 1.00 80.44 84 VAL A O 1
ATOM 667 N N . ARG A 1 85 ? 0.258 -12.831 -4.301 1.00 87.75 85 ARG A N 1
ATOM 668 C CA . ARG A 1 85 ? -0.699 -11.959 -3.623 1.00 87.75 85 ARG A CA 1
ATOM 669 C C . ARG A 1 85 ? -0.538 -12.135 -2.118 1.00 87.75 85 ARG A C 1
ATOM 671 O O . ARG A 1 85 ? -0.555 -13.262 -1.631 1.00 87.75 85 ARG A O 1
ATOM 678 N N . ASN A 1 86 ? -0.375 -11.032 -1.404 1.00 92.62 86 ASN A N 1
ATOM 679 C CA . ASN A 1 86 ? -0.157 -10.995 0.037 1.00 92.62 86 ASN A CA 1
ATOM 680 C C . ASN A 1 86 ? -1.202 -10.069 0.652 1.00 92.62 86 ASN A C 1
ATOM 682 O O . ASN A 1 86 ? -1.301 -8.918 0.240 1.00 92.62 86 ASN A O 1
ATOM 686 N N . CYS A 1 87 ? -2.006 -10.580 1.581 1.00 95.38 87 CYS A N 1
ATOM 687 C CA . CYS A 1 87 ? -3.194 -9.890 2.076 1.00 95.38 87 CYS A CA 1
ATOM 688 C C . CYS A 1 87 ? -3.112 -9.642 3.577 1.00 95.38 87 CYS A C 1
ATOM 690 O O . CYS A 1 87 ? -2.926 -10.579 4.353 1.00 95.38 87 CYS A O 1
ATOM 692 N N . TYR A 1 88 ? -3.337 -8.392 3.962 1.00 97.31 88 TYR A N 1
ATOM 693 C CA . TYR A 1 88 ? -3.733 -8.026 5.311 1.00 97.31 88 TYR A CA 1
ATOM 694 C C . TYR A 1 88 ? -5.170 -8.451 5.538 1.00 97.31 88 TYR A C 1
ATOM 696 O O . TYR A 1 88 ? -6.004 -8.271 4.653 1.00 97.31 88 TYR A O 1
ATOM 704 N N . THR A 1 89 ? -5.460 -8.990 6.717 1.00 96.88 89 THR A N 1
ATOM 705 C CA . THR A 1 89 ? -6.831 -9.264 7.154 1.00 96.88 89 THR A CA 1
ATOM 706 C C . THR A 1 89 ? -7.138 -8.388 8.355 1.00 96.88 89 THR A C 1
ATOM 708 O O . THR A 1 89 ? -6.570 -8.580 9.425 1.00 96.88 89 THR A O 1
ATOM 711 N N . LEU A 1 90 ? -8.024 -7.416 8.167 1.00 94.88 90 LEU A N 1
ATOM 712 C CA . LEU A 1 90 ? -8.419 -6.446 9.182 1.00 94.88 90 LEU A CA 1
ATOM 713 C C . LEU A 1 90 ? -9.794 -6.823 9.736 1.00 94.88 90 LEU A C 1
ATOM 715 O O . LEU A 1 90 ? -10.689 -7.204 8.978 1.00 94.88 90 LEU A O 1
ATOM 719 N N . SER A 1 91 ? -9.963 -6.702 11.052 1.00 94.06 91 SER A N 1
ATOM 720 C CA . SER A 1 91 ? -11.277 -6.815 11.693 1.00 94.06 91 SER A CA 1
ATOM 721 C C . SER A 1 91 ? -11.959 -5.454 11.651 1.00 94.06 91 SER A C 1
ATOM 723 O O . SER A 1 91 ? -11.396 -4.471 12.126 1.00 94.06 91 SER A O 1
ATOM 725 N N . VAL A 1 92 ? -13.151 -5.393 11.065 1.00 91.44 92 VAL A N 1
ATOM 726 C CA . VAL A 1 92 ? -13.913 -4.154 10.865 1.00 91.44 92 VAL A CA 1
ATOM 727 C C . VAL A 1 92 ? -15.350 -4.329 11.354 1.00 91.44 92 VAL A C 1
ATOM 729 O O . VAL A 1 92 ? -15.834 -5.442 11.547 1.00 91.44 92 VAL A O 1
ATOM 732 N N . VAL A 1 93 ? -16.042 -3.219 11.567 1.00 91.81 93 VAL A N 1
ATOM 733 C CA . VAL A 1 93 ? -17.460 -3.179 11.912 1.00 91.81 93 VAL A CA 1
ATOM 734 C C . VAL A 1 93 ? -18.257 -3.189 10.614 1.00 91.81 93 VAL A C 1
ATOM 736 O O . VAL A 1 93 ? -18.021 -2.389 9.710 1.00 91.81 93 VAL A O 1
ATOM 739 N N . GLN A 1 94 ? -19.195 -4.122 10.507 1.00 93.62 94 GLN A N 1
ATOM 740 C CA . GLN A 1 94 ? -20.079 -4.205 9.353 1.00 93.62 94 GLN A CA 1
ATOM 741 C C . GLN A 1 94 ? -20.925 -2.922 9.207 1.00 93.62 94 GLN A C 1
ATOM 743 O O . GLN A 1 94 ? -21.269 -2.266 10.187 1.00 93.62 94 GLN A O 1
ATOM 748 N N . ASP A 1 95 ? -21.229 -2.563 7.963 1.00 89.81 95 ASP A N 1
ATOM 749 C CA . ASP A 1 95 ? -22.014 -1.402 7.534 1.00 89.81 95 ASP A CA 1
ATOM 750 C C . ASP A 1 95 ? -21.470 -0.049 8.022 1.00 89.81 95 ASP A C 1
ATOM 752 O O . ASP A 1 95 ? -22.191 0.940 8.142 1.00 89.81 95 ASP A O 1
ATOM 756 N N . THR A 1 96 ? -20.157 0.010 8.247 1.00 85.94 96 THR A N 1
ATOM 757 C CA . THR A 1 96 ? -19.434 1.215 8.661 1.00 85.94 96 THR A CA 1
ATOM 758 C C . THR A 1 96 ? -18.602 1.788 7.508 1.00 85.94 96 THR A C 1
ATOM 760 O O . THR A 1 96 ? -18.059 1.042 6.691 1.00 85.94 96 THR A O 1
ATOM 763 N N . ASN A 1 97 ? -18.514 3.120 7.422 1.00 87.31 97 ASN A N 1
ATOM 764 C CA . ASN A 1 97 ? -17.693 3.827 6.433 1.00 87.31 97 ASN A CA 1
ATOM 765 C C . ASN A 1 97 ? -16.242 3.945 6.911 1.00 87.31 97 ASN A C 1
ATOM 767 O O . ASN A 1 97 ? -15.977 4.546 7.944 1.00 87.31 97 ASN A O 1
ATOM 771 N N . TYR A 1 98 ? -15.315 3.438 6.107 1.00 84.44 98 TYR A N 1
ATOM 772 C CA . TYR A 1 98 ? -13.884 3.388 6.379 1.00 84.44 98 TYR A CA 1
ATOM 773 C C . TYR A 1 98 ? -13.133 4.222 5.325 1.00 84.44 98 TYR A C 1
ATOM 775 O O . TYR A 1 98 ? -13.178 3.896 4.140 1.00 84.44 98 TYR A O 1
ATOM 783 N N . LEU A 1 99 ? -12.422 5.285 5.726 1.00 86.00 99 LEU A N 1
ATOM 784 C CA . LEU A 1 99 ? -11.390 5.917 4.880 1.00 86.00 99 LEU A CA 1
ATOM 785 C C . LEU A 1 99 ? -10.086 5.128 4.978 1.00 86.00 99 LEU A C 1
ATOM 787 O O . LEU A 1 99 ? -9.334 5.327 5.914 1.00 86.00 99 LEU A O 1
ATOM 791 N N . ILE A 1 100 ? -9.800 4.261 4.023 1.00 90.94 100 ILE A N 1
ATOM 792 C CA . ILE A 1 100 ? -8.593 3.442 3.986 1.00 90.94 100 ILE A CA 1
ATOM 793 C C . ILE A 1 100 ? -7.465 4.253 3.352 1.00 90.94 100 ILE A C 1
ATOM 795 O O . ILE A 1 100 ? -7.567 4.678 2.202 1.00 90.94 100 ILE A O 1
ATOM 799 N N . VAL A 1 101 ? -6.376 4.436 4.090 1.00 90.12 101 VAL A N 1
ATOM 800 C CA . VAL A 1 101 ? -5.154 5.094 3.610 1.00 90.12 101 VAL A CA 1
ATOM 801 C C . VAL A 1 101 ? -4.038 4.063 3.549 1.00 90.12 101 VAL A C 1
ATOM 803 O O . VAL A 1 101 ? -3.874 3.332 4.515 1.00 90.12 101 VAL A O 1
ATOM 806 N N . ALA A 1 102 ? -3.266 4.007 2.466 1.00 91.00 102 ALA A N 1
ATOM 807 C CA . ALA A 1 102 ? -2.066 3.178 2.360 1.00 91.00 102 ALA A CA 1
ATOM 808 C C . ALA A 1 102 ? -0.856 4.033 1.958 1.00 91.00 102 ALA A C 1
ATOM 810 O O . ALA A 1 102 ? -0.908 4.776 0.976 1.00 91.00 102 ALA A O 1
ATOM 811 N N . MET A 1 103 ? 0.235 3.920 2.721 1.00 88.31 103 MET A N 1
ATOM 812 C CA . MET A 1 103 ? 1.491 4.643 2.479 1.00 88.31 103 MET A CA 1
ATOM 813 C C . MET A 1 103 ? 2.600 3.694 2.026 1.00 88.31 103 MET A C 1
ATOM 815 O O . MET A 1 103 ? 2.791 2.637 2.630 1.00 88.31 103 MET A O 1
ATOM 819 N N . PHE A 1 104 ? 3.369 4.103 1.015 1.00 87.94 104 PHE A N 1
ATOM 820 C CA . PHE A 1 104 ? 4.445 3.305 0.427 1.00 87.94 104 PHE A CA 1
ATOM 821 C C . PHE A 1 104 ? 5.748 4.103 0.274 1.00 87.94 104 PHE A C 1
ATOM 823 O O . PHE A 1 104 ? 5.774 5.174 -0.338 1.00 87.94 104 PHE A O 1
ATOM 830 N N . THR A 1 105 ? 6.851 3.531 0.764 1.00 84.69 105 THR A N 1
ATOM 831 C CA . THR A 1 105 ? 8.201 4.119 0.709 1.00 84.69 105 THR A CA 1
ATOM 832 C C . THR A 1 105 ? 9.222 3.034 0.394 1.00 84.69 105 THR A C 1
ATOM 834 O O . THR A 1 105 ? 9.222 2.019 1.073 1.00 84.69 105 THR A O 1
ATOM 837 N N . TYR A 1 106 ? 10.105 3.227 -0.597 1.00 83.88 106 TYR A N 1
ATOM 838 C CA . TYR A 1 106 ? 11.128 2.222 -0.927 1.00 83.88 106 TYR A CA 1
ATOM 839 C C . TYR A 1 106 ? 12.420 2.369 -0.139 1.00 83.88 106 TYR A C 1
ATOM 841 O O . TYR A 1 106 ? 12.864 1.416 0.500 1.00 83.88 106 TYR A O 1
ATOM 849 N N . GLY A 1 107 ? 13.019 3.559 -0.182 1.00 85.75 107 GLY A N 1
ATOM 850 C CA . GLY A 1 107 ? 14.206 3.885 0.605 1.00 85.75 107 GLY A CA 1
ATOM 851 C C . GLY A 1 107 ? 15.368 2.887 0.486 1.00 85.75 107 GLY A C 1
ATOM 852 O O . GLY A 1 107 ? 16.137 2.759 1.428 1.00 85.75 107 GLY A O 1
ATOM 853 N N . ASN A 1 108 ? 15.482 2.156 -0.629 1.00 87.88 108 ASN A N 1
ATOM 854 C CA . ASN A 1 108 ? 16.590 1.250 -0.950 1.00 87.88 108 ASN A CA 1
ATOM 855 C C . ASN A 1 108 ? 16.959 0.228 0.150 1.00 87.88 108 ASN A C 1
ATOM 857 O O . ASN A 1 108 ? 18.127 -0.099 0.356 1.00 87.88 108 ASN A O 1
ATOM 861 N N . TYR A 1 109 ? 15.963 -0.295 0.869 1.00 86.81 109 TYR A N 1
ATOM 862 C CA . TYR A 1 109 ? 16.174 -1.221 1.991 1.00 86.81 109 TYR A CA 1
ATOM 863 C C . TYR A 1 109 ? 16.914 -2.526 1.615 1.00 86.81 109 TYR A C 1
ATOM 865 O O . TYR A 1 109 ? 17.426 -3.223 2.491 1.00 86.81 109 TYR A O 1
ATOM 873 N N . ASP A 1 110 ? 16.934 -2.890 0.329 1.00 86.06 110 ASP A N 1
ATOM 874 C CA . ASP A 1 110 ? 17.543 -4.111 -0.207 1.00 86.06 110 ASP A CA 1
ATOM 875 C C . ASP A 1 110 ? 18.823 -3.870 -1.025 1.00 86.06 110 ASP A C 1
ATOM 877 O O . ASP A 1 110 ? 19.401 -4.832 -1.535 1.00 86.06 110 ASP A O 1
ATOM 881 N N . ASN A 1 111 ? 19.301 -2.622 -1.101 1.00 87.62 111 ASN A N 1
ATOM 882 C CA . ASN A 1 111 ? 20.483 -2.205 -1.864 1.00 87.62 111 ASN A CA 1
ATOM 883 C C . ASN A 1 111 ? 20.399 -2.481 -3.379 1.00 87.62 111 ASN A C 1
ATOM 885 O O . ASN A 1 111 ? 21.436 -2.600 -4.032 1.00 87.62 111 ASN A O 1
ATOM 889 N N . LEU A 1 112 ? 19.195 -2.625 -3.942 1.00 86.06 112 LEU A N 1
ATOM 890 C CA . LEU A 1 112 ? 19.004 -2.847 -5.381 1.00 86.06 112 LEU A CA 1
ATOM 891 C C . LEU A 1 112 ? 18.732 -1.562 -6.164 1.00 86.06 112 LEU A C 1
ATOM 893 O O . LEU A 1 112 ? 18.764 -1.587 -7.392 1.00 86.06 112 LEU A O 1
ATOM 897 N N . ASP A 1 113 ? 18.419 -0.474 -5.463 1.00 8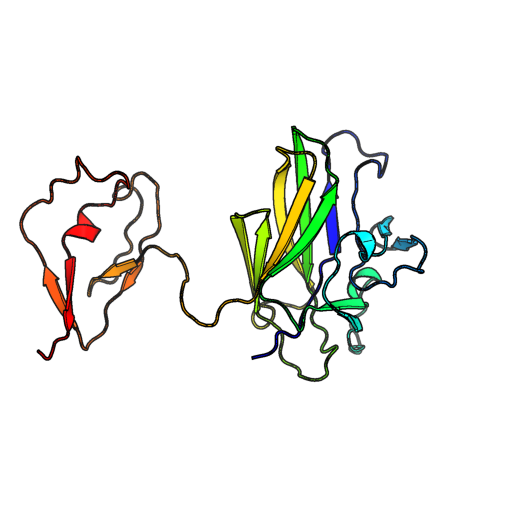4.06 113 ASP A N 1
ATOM 898 C CA . ASP A 1 113 ? 18.031 0.822 -6.018 1.00 84.06 113 ASP A CA 1
ATOM 899 C C . ASP A 1 113 ? 16.971 0.717 -7.129 1.00 84.06 113 ASP A C 1
ATOM 901 O O . ASP A 1 113 ? 16.976 1.432 -8.127 1.00 84.06 113 ASP A O 1
ATOM 905 N N . THR A 1 114 ? 16.062 -0.246 -6.977 1.00 84.00 114 THR A N 1
ATOM 906 C CA . THR A 1 114 ? 15.034 -0.563 -7.968 1.00 84.00 114 THR A CA 1
ATOM 907 C C . THR A 1 114 ? 13.671 -0.538 -7.286 1.00 84.00 114 THR A C 1
ATOM 909 O O . THR A 1 114 ? 13.223 -1.563 -6.763 1.00 84.00 114 THR A O 1
ATOM 912 N N . PRO A 1 115 ? 12.982 0.618 -7.278 1.00 83.75 115 PRO A N 1
ATOM 913 C CA . PRO A 1 115 ? 11.664 0.720 -6.676 1.00 83.75 115 PRO A CA 1
ATOM 914 C C . PRO A 1 115 ? 10.661 -0.246 -7.335 1.00 83.75 115 PRO A C 1
ATOM 916 O O . PRO A 1 115 ? 10.683 -0.426 -8.560 1.00 83.75 115 PRO A O 1
ATOM 919 N N . PRO A 1 116 ? 9.772 -0.878 -6.550 1.00 85.81 116 PRO A N 1
ATOM 920 C CA . PRO A 1 116 ? 8.838 -1.873 -7.060 1.00 85.81 116 PRO A CA 1
ATOM 921 C C . PRO A 1 116 ? 7.594 -1.250 -7.709 1.00 85.81 116 PRO A C 1
ATOM 923 O O . PRO A 1 116 ? 7.214 -0.107 -7.441 1.00 85.81 116 PRO A O 1
ATOM 926 N N . LYS A 1 117 ? 6.908 -2.079 -8.502 1.00 87.06 117 LYS A N 1
ATOM 927 C CA . LYS A 1 117 ? 5.575 -1.822 -9.049 1.00 87.06 117 LYS A CA 1
ATOM 928 C C . LYS A 1 117 ? 4.642 -2.994 -8.760 1.00 87.06 117 LYS A C 1
ATOM 930 O O . LYS A 1 117 ? 4.973 -4.144 -9.072 1.00 87.06 117 LYS A O 1
ATOM 935 N N . PHE A 1 118 ? 3.483 -2.716 -8.183 1.00 88.56 118 PHE A N 1
ATOM 936 C CA . PHE A 1 118 ? 2.529 -3.733 -7.742 1.00 88.56 118 PHE A CA 1
ATOM 937 C C . PHE A 1 118 ? 1.102 -3.190 -7.726 1.00 88.56 118 PHE A C 1
ATOM 939 O O . PHE A 1 118 ? 0.882 -1.981 -7.702 1.00 88.56 118 PHE A O 1
ATOM 946 N N . ASP A 1 119 ? 0.139 -4.101 -7.692 1.00 90.62 119 ASP A N 1
ATOM 947 C CA . ASP A 1 119 ? -1.277 -3.765 -7.621 1.00 90.62 119 ASP A CA 1
ATOM 948 C C . ASP A 1 119 ? -1.786 -3.890 -6.186 1.00 90.62 119 ASP A C 1
ATOM 950 O O . ASP A 1 119 ? -1.438 -4.827 -5.458 1.00 90.62 119 ASP A O 1
ATOM 954 N N . LEU A 1 120 ? -2.634 -2.944 -5.797 1.00 93.88 120 LEU A N 1
ATOM 955 C CA . LEU A 1 120 ? -3.340 -2.913 -4.528 1.00 93.88 120 LEU A CA 1
ATOM 956 C C . LEU A 1 120 ? -4.790 -3.342 -4.755 1.00 93.88 120 LEU A C 1
ATOM 958 O O . LEU A 1 120 ? -5.445 -2.878 -5.686 1.00 93.88 120 LEU A O 1
ATOM 962 N N . TYR A 1 121 ? -5.298 -4.214 -3.893 1.00 91.62 121 TYR A N 1
ATOM 963 C CA . TYR A 1 121 ? -6.660 -4.736 -3.955 1.00 91.62 121 TYR A CA 1
ATOM 964 C C . TYR A 1 121 ? -7.379 -4.515 -2.634 1.00 91.62 121 TYR A C 1
ATOM 966 O O . TYR A 1 121 ? -6.786 -4.698 -1.570 1.00 91.62 121 TYR A O 1
ATOM 974 N N . LEU A 1 122 ? -8.675 -4.230 -2.719 1.00 92.06 122 LEU A N 1
ATOM 975 C CA . LEU A 1 122 ? -9.598 -4.289 -1.596 1.00 92.06 122 LEU A CA 1
ATOM 976 C C . LEU A 1 122 ? -10.546 -5.478 -1.786 1.00 92.06 122 LEU A C 1
ATOM 978 O O . LEU A 1 122 ? -11.385 -5.496 -2.690 1.00 92.06 122 LEU A O 1
ATOM 982 N N . GLY A 1 123 ? -10.390 -6.506 -0.954 1.00 87.75 123 GLY A N 1
ATOM 983 C CA . GLY A 1 123 ? -11.033 -7.799 -1.165 1.00 87.75 123 GLY A CA 1
ATOM 984 C C . GLY A 1 123 ? -10.640 -8.368 -2.535 1.00 87.75 123 GLY A C 1
ATOM 985 O O . GLY A 1 123 ? -9.446 -8.417 -2.835 1.00 87.75 123 GLY A O 1
ATOM 986 N N . PRO A 1 124 ? -11.592 -8.793 -3.384 1.00 84.31 124 PRO A N 1
ATOM 987 C CA . PRO A 1 124 ? -11.298 -9.277 -4.734 1.00 84.31 124 PRO A CA 1
ATOM 988 C C . PRO A 1 124 ? -11.023 -8.153 -5.747 1.00 84.31 124 PRO A C 1
ATOM 990 O O . PRO A 1 124 ? -10.433 -8.423 -6.792 1.00 84.31 124 PRO A O 1
ATOM 993 N N . ASN A 1 125 ? -11.409 -6.910 -5.451 1.00 84.44 125 ASN A N 1
ATOM 994 C CA . ASN A 1 125 ? -11.422 -5.814 -6.418 1.00 84.44 125 ASN A CA 1
ATOM 995 C C . ASN A 1 125 ? -10.088 -5.075 -6.453 1.00 84.44 125 ASN A C 1
ATOM 997 O O . ASN A 1 125 ? -9.480 -4.839 -5.407 1.00 84.44 125 ASN A O 1
ATOM 1001 N N . ILE A 1 126 ? -9.645 -4.690 -7.649 1.00 86.81 126 ILE A N 1
ATOM 1002 C CA . ILE A 1 126 ? -8.486 -3.808 -7.786 1.00 86.81 126 ILE A CA 1
ATOM 1003 C C . ILE A 1 126 ? -8.843 -2.428 -7.231 1.00 86.81 126 ILE A C 1
ATOM 1005 O O . ILE A 1 126 ? -9.905 -1.882 -7.523 1.00 86.81 126 ILE A O 1
ATOM 1009 N N . TRP A 1 127 ? -7.960 -1.890 -6.400 1.00 91.69 127 TRP A N 1
ATOM 1010 C CA . TRP A 1 127 ? -8.041 -0.521 -5.914 1.00 91.69 127 TRP A CA 1
ATOM 1011 C C . TRP A 1 127 ? -7.204 0.387 -6.818 1.00 91.69 127 TRP A C 1
ATOM 1013 O O . TRP A 1 127 ? -7.740 1.322 -7.403 1.00 91.69 127 TRP A O 1
ATOM 1023 N N . THR A 1 128 ? -5.903 0.120 -6.959 1.00 89.88 128 THR A N 1
ATOM 1024 C CA . THR A 1 128 ? -4.992 0.953 -7.763 1.00 89.88 128 THR A CA 1
ATOM 1025 C C . THR A 1 128 ? -3.682 0.220 -8.060 1.00 89.88 128 THR A C 1
ATOM 1027 O O . THR A 1 128 ? -3.372 -0.784 -7.419 1.00 89.88 128 THR A O 1
ATOM 1030 N N . THR A 1 129 ? -2.885 0.741 -8.993 1.00 89.81 129 THR A N 1
ATOM 1031 C CA . THR A 1 129 ? -1.504 0.296 -9.227 1.00 89.81 129 THR A CA 1
ATOM 1032 C C . THR A 1 129 ? -0.531 1.289 -8.598 1.00 89.81 129 THR A C 1
ATOM 1034 O O . THR A 1 129 ? -0.537 2.488 -8.896 1.00 89.81 129 THR A O 1
ATOM 1037 N N . VAL A 1 130 ? 0.360 0.777 -7.755 1.00 87.81 130 VAL A N 1
ATOM 1038 C CA . VAL A 1 130 ? 1.442 1.538 -7.135 1.00 87.81 130 VAL A CA 1
ATOM 1039 C C . VAL A 1 130 ? 2.703 1.361 -7.972 1.00 87.81 130 VAL A C 1
ATOM 1041 O O . VAL A 1 130 ? 3.172 0.247 -8.191 1.00 87.81 130 VAL A O 1
ATOM 1044 N N . ASP A 1 131 ? 3.256 2.477 -8.440 1.00 87.44 131 ASP A N 1
ATOM 1045 C CA . ASP A 1 131 ? 4.468 2.528 -9.259 1.00 87.44 131 ASP A CA 1
ATOM 1046 C C . ASP A 1 131 ? 5.470 3.488 -8.604 1.00 87.44 131 ASP A C 1
ATOM 1048 O O . ASP A 1 131 ? 5.436 4.700 -8.834 1.00 87.44 131 ASP A O 1
ATOM 1052 N N . LEU A 1 132 ? 6.338 2.943 -7.745 1.00 83.44 132 LEU A N 1
ATOM 1053 C CA . LEU A 1 132 ? 7.315 3.729 -6.981 1.00 83.44 132 LEU A CA 1
ATOM 1054 C C . LEU A 1 132 ? 8.530 4.154 -7.817 1.00 83.44 132 LEU A C 1
ATOM 1056 O O . LEU A 1 132 ? 9.403 4.846 -7.306 1.00 83.44 132 LEU A O 1
ATOM 1060 N N . GLN A 1 133 ? 8.611 3.746 -9.088 1.00 79.00 133 GLN A N 1
ATOM 1061 C CA . GLN A 1 133 ? 9.635 4.245 -10.012 1.00 79.00 133 GLN A CA 1
ATOM 1062 C C . GLN A 1 133 ? 9.247 5.615 -10.566 1.00 79.00 133 GLN A C 1
ATOM 1064 O O . GLN A 1 133 ? 10.104 6.456 -10.819 1.00 79.00 133 GLN A O 1
ATOM 1069 N N . ARG A 1 134 ? 7.942 5.829 -10.785 1.00 69.75 134 ARG A N 1
ATOM 1070 C CA . ARG A 1 134 ? 7.398 7.082 -11.327 1.00 69.75 134 ARG A CA 1
ATOM 1071 C C . ARG A 1 134 ? 6.933 8.046 -10.242 1.00 69.75 134 ARG A C 1
ATOM 1073 O O . ARG A 1 134 ? 6.928 9.253 -10.475 1.00 69.75 134 ARG A O 1
ATOM 1080 N N . LYS A 1 135 ? 6.475 7.524 -9.103 1.00 61.41 135 LYS A N 1
ATOM 1081 C CA . LYS A 1 135 ? 5.967 8.322 -7.984 1.00 61.41 135 LYS A CA 1
ATOM 1082 C C . LYS A 1 135 ? 7.081 8.631 -6.980 1.00 61.41 135 LYS A C 1
ATOM 1084 O O . LYS A 1 135 ? 8.043 7.883 -6.845 1.00 61.41 135 LYS A O 1
ATOM 1089 N N . VAL A 1 136 ? 6.936 9.755 -6.279 1.00 60.62 136 VAL A N 1
ATOM 1090 C CA . VAL A 1 136 ? 7.862 10.187 -5.221 1.00 60.62 136 VAL A CA 1
ATOM 1091 C C . VAL A 1 136 ? 7.814 9.190 -4.051 1.00 60.62 136 VAL A C 1
ATOM 1093 O O . VAL A 1 136 ? 6.779 8.562 -3.798 1.00 60.62 136 VAL A O 1
ATOM 1096 N N . ASN A 1 137 ? 8.925 9.058 -3.317 1.00 61.19 137 ASN A N 1
ATOM 1097 C CA . ASN A 1 137 ? 8.938 8.393 -2.009 1.00 61.19 137 ASN A CA 1
ATOM 1098 C C . ASN A 1 137 ? 7.827 8.969 -1.108 1.00 61.19 137 ASN A C 1
ATOM 1100 O O . ASN A 1 137 ? 7.564 10.170 -1.159 1.00 61.19 137 ASN A O 1
ATOM 1104 N N . CYS A 1 138 ? 7.195 8.117 -0.294 1.00 66.31 138 CYS A N 1
ATOM 1105 C CA . CYS A 1 138 ? 5.964 8.416 0.454 1.00 66.31 138 CYS A CA 1
ATOM 1106 C C . CYS A 1 138 ? 4.715 8.543 -0.437 1.00 66.31 138 CYS A C 1
ATOM 1108 O O . CYS A 1 138 ? 3.909 9.459 -0.276 1.00 66.31 138 CYS A O 1
ATOM 1110 N N . THR A 1 139 ? 4.529 7.606 -1.372 1.00 77.94 139 THR A N 1
ATOM 1111 C CA . THR A 1 139 ? 3.286 7.522 -2.151 1.00 77.94 139 THR A CA 1
ATOM 1112 C C . THR A 1 139 ? 2.115 7.190 -1.228 1.00 77.94 139 THR A C 1
ATOM 1114 O O . THR A 1 139 ? 2.181 6.223 -0.469 1.00 77.94 139 THR A O 1
ATOM 1117 N N . ARG A 1 140 ? 1.047 7.985 -1.319 1.00 84.25 140 ARG A N 1
ATOM 1118 C CA . ARG A 1 140 ? -0.176 7.875 -0.521 1.00 84.25 140 ARG A CA 1
ATOM 1119 C C . ARG A 1 140 ? -1.350 7.534 -1.425 1.00 84.25 140 ARG A C 1
ATOM 1121 O O . ARG A 1 140 ? -1.614 8.269 -2.370 1.00 84.25 140 ARG A O 1
ATOM 1128 N N . GLU A 1 141 ? -2.055 6.457 -1.112 1.00 87.06 141 GLU A N 1
ATOM 1129 C CA . GLU A 1 141 ? -3.282 6.053 -1.800 1.00 87.06 141 GLU A CA 1
ATOM 1130 C C . GLU A 1 141 ? -4.443 6.053 -0.804 1.00 87.06 141 GLU A C 1
ATOM 1132 O O . GLU A 1 141 ? -4.291 5.603 0.334 1.00 87.06 141 GLU A O 1
ATOM 1137 N N . GLU A 1 142 ? -5.601 6.560 -1.223 1.00 87.44 142 GLU A N 1
ATOM 1138 C CA . GLU A 1 142 ? -6.797 6.675 -0.380 1.00 87.44 142 GLU A CA 1
ATOM 1139 C C . GLU A 1 142 ? -8.037 6.081 -1.052 1.00 87.44 142 GLU A C 1
ATOM 1141 O O . GLU A 1 142 ? -8.180 6.125 -2.275 1.00 87.44 142 GLU A O 1
ATOM 1146 N N . LEU A 1 143 ? -8.933 5.519 -0.241 1.00 85.19 143 LEU A N 1
ATOM 1147 C CA . LEU A 1 143 ? -10.222 4.993 -0.675 1.00 85.19 143 LEU A CA 1
ATOM 1148 C C . LEU A 1 143 ? -11.232 5.067 0.462 1.00 85.19 143 LEU A C 1
ATOM 1150 O O . LEU A 1 143 ? -10.954 4.632 1.574 1.00 85.19 143 LEU A O 1
ATOM 1154 N N . ILE A 1 144 ? -12.434 5.549 0.171 1.00 83.81 144 ILE A N 1
ATOM 1155 C CA . ILE A 1 144 ? -13.566 5.450 1.094 1.00 83.81 144 ILE A CA 1
ATOM 1156 C C . ILE A 1 144 ? -14.353 4.187 0.743 1.00 83.81 144 ILE A C 1
ATOM 1158 O O . ILE A 1 144 ? -14.741 3.994 -0.409 1.00 83.81 144 ILE A O 1
ATOM 1162 N N . HIS A 1 145 ? -14.586 3.321 1.727 1.00 86.62 145 HIS A N 1
ATOM 1163 C CA . HIS A 1 145 ? -15.287 2.055 1.545 1.00 86.62 145 HIS A CA 1
ATOM 1164 C C . HIS A 1 145 ? -16.278 1.783 2.679 1.00 86.62 145 HIS A C 1
ATOM 1166 O O . HIS A 1 145 ? -15.939 1.896 3.853 1.00 86.62 145 HIS A O 1
ATOM 1172 N N . VAL A 1 146 ? -17.491 1.351 2.331 1.00 88.56 146 VAL A N 1
ATOM 1173 C CA . VAL A 1 146 ? -18.458 0.820 3.301 1.00 88.56 146 VAL A CA 1
ATOM 1174 C C . VAL A 1 146 ? -18.182 -0.666 3.497 1.00 88.56 146 VAL A C 1
ATOM 1176 O O . VAL A 1 146 ? -18.413 -1.455 2.579 1.00 88.56 146 VAL A O 1
ATOM 1179 N N . ALA A 1 147 ? -17.726 -1.062 4.685 1.00 88.56 147 ALA A N 1
ATOM 1180 C CA . ALA A 1 147 ? -17.476 -2.467 4.989 1.00 88.56 147 ALA A CA 1
ATOM 1181 C C . ALA A 1 147 ? -18.793 -3.256 4.992 1.00 88.56 147 ALA A C 1
ATOM 1183 O O . ALA A 1 147 ? -19.683 -2.985 5.787 1.00 88.56 147 ALA A O 1
ATOM 1184 N N . ARG A 1 148 ? -18.930 -4.259 4.121 1.00 89.12 148 ARG A N 1
ATOM 1185 C CA . ARG A 1 148 ? -20.135 -5.116 4.044 1.00 89.12 148 ARG A CA 1
ATOM 1186 C C . ARG A 1 148 ? -20.044 -6.404 4.859 1.00 89.12 148 ARG A C 1
ATOM 1188 O O . ARG A 1 148 ? -20.976 -7.197 4.866 1.00 89.12 148 ARG A O 1
ATOM 1195 N N . SER A 1 149 ? -18.920 -6.624 5.529 1.00 91.62 149 SER A N 1
ATOM 1196 C CA . SER A 1 149 ? -18.697 -7.766 6.413 1.00 91.62 149 SER A CA 1
ATOM 1197 C C . SER A 1 149 ? -17.834 -7.339 7.600 1.00 91.62 149 SER A C 1
ATOM 1199 O O . SER A 1 149 ? -17.357 -6.206 7.633 1.00 91.62 149 SER A O 1
ATOM 1201 N N . THR A 1 150 ? -17.612 -8.236 8.560 1.00 94.88 150 THR A N 1
ATOM 1202 C CA . THR A 1 150 ? -16.759 -7.985 9.735 1.00 94.88 150 THR A CA 1
ATOM 1203 C C . THR A 1 150 ? -15.261 -8.157 9.462 1.00 94.88 150 THR A C 1
ATOM 1205 O O . THR A 1 150 ? -14.431 -7.959 10.350 1.00 94.88 150 THR A O 1
ATOM 1208 N N . SER A 1 151 ? -14.889 -8.525 8.233 1.00 93.12 151 SER A N 1
ATOM 1209 C CA . SER A 1 151 ? -13.500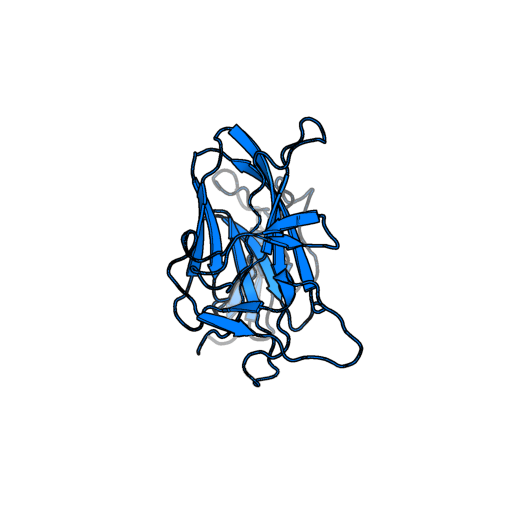 -8.668 7.812 1.00 93.12 151 SER A CA 1
ATOM 1210 C C . SER A 1 151 ? -13.248 -7.927 6.506 1.00 93.12 151 SER A C 1
ATOM 1212 O O . SER A 1 151 ? -14.050 -7.968 5.572 1.00 93.12 151 SER A O 1
ATOM 1214 N N . LEU A 1 152 ? -12.107 -7.253 6.431 1.00 92.50 152 LEU A N 1
ATOM 1215 C CA . LEU A 1 152 ? -11.676 -6.540 5.242 1.00 92.50 152 LEU A CA 1
ATOM 1216 C C . LEU A 1 152 ? -10.267 -6.976 4.875 1.00 92.50 152 LEU A C 1
ATOM 1218 O O . LEU A 1 152 ? -9.357 -6.929 5.703 1.00 92.50 152 LEU A O 1
ATOM 1222 N N . GLN A 1 153 ? -10.089 -7.397 3.626 1.00 95.12 153 GLN A N 1
ATOM 1223 C CA . GLN A 1 153 ? -8.773 -7.751 3.118 1.00 95.12 153 GLN A CA 1
ATOM 1224 C C . GLN A 1 153 ? -8.199 -6.624 2.281 1.00 95.12 153 GLN A C 1
ATOM 1226 O O . GLN A 1 153 ? -8.855 -6.159 1.350 1.00 95.12 153 GLN A O 1
ATOM 1231 N N . VAL A 1 154 ? -6.957 -6.241 2.562 1.00 96.00 154 VAL A N 1
ATOM 1232 C CA . VAL A 1 154 ? -6.191 -5.364 1.674 1.00 96.00 154 VAL A CA 1
ATOM 1233 C C . VAL A 1 154 ? -4.974 -6.121 1.181 1.00 96.00 154 VAL A C 1
ATOM 1235 O O . VAL A 1 154 ? -4.152 -6.569 1.979 1.00 96.00 154 VAL A O 1
ATOM 1238 N N . CYS A 1 155 ? -4.871 -6.308 -0.131 1.00 94.88 155 CYS A N 1
ATOM 1239 C CA . CYS A 1 155 ? -3.853 -7.167 -0.718 1.00 94.88 155 CYS A CA 1
ATOM 1240 C C . CYS A 1 155 ? -2.905 -6.409 -1.632 1.00 94.88 155 CYS A C 1
ATOM 1242 O O . CYS A 1 155 ? -3.330 -5.576 -2.423 1.00 94.88 155 CYS A O 1
ATOM 1244 N N . LEU A 1 156 ? -1.635 -6.792 -1.578 1.00 94.19 156 LEU A N 1
ATOM 1245 C CA . LEU A 1 156 ? -0.598 -6.379 -2.505 1.00 94.19 156 LEU A CA 1
ATOM 1246 C C . LEU A 1 156 ? -0.269 -7.570 -3.402 1.00 94.19 156 LEU A C 1
ATOM 1248 O O . LEU A 1 156 ? 0.042 -8.659 -2.905 1.00 94.19 156 LEU A O 1
ATOM 1252 N N . ALA A 1 157 ? -0.339 -7.387 -4.716 1.00 90.12 157 ALA A N 1
ATOM 1253 C CA . ALA A 1 157 ? -0.055 -8.443 -5.680 1.00 90.12 157 ALA A CA 1
ATOM 1254 C C . ALA A 1 157 ? 1.010 -8.018 -6.688 1.00 90.12 157 ALA A C 1
ATOM 1256 O O . ALA A 1 157 ? 1.082 -6.849 -7.070 1.00 90.12 157 ALA A O 1
ATOM 1257 N N . LYS A 1 158 ? 1.828 -8.976 -7.152 1.00 75.19 158 LYS A N 1
ATOM 1258 C CA . LYS A 1 158 ? 2.738 -8.718 -8.276 1.00 75.19 158 LYS A CA 1
ATOM 1259 C C . LYS A 1 158 ? 1.913 -8.194 -9.430 1.00 75.19 158 LYS A C 1
ATOM 1261 O O . LYS A 1 158 ? 0.961 -8.859 -9.833 1.00 75.19 158 LYS A O 1
ATOM 1266 N N . THR A 1 159 ? 2.379 -7.110 -10.033 1.00 68.19 159 THR A N 1
ATOM 1267 C CA . THR A 1 159 ? 2.014 -6.841 -11.417 1.00 68.19 159 THR A CA 1
ATOM 1268 C C . THR A 1 159 ? 2.505 -8.051 -12.206 1.00 68.19 159 THR A C 1
ATOM 1270 O O . THR A 1 159 ? 3.716 -8.267 -12.328 1.00 68.19 159 THR A O 1
ATOM 1273 N N . SER A 1 160 ? 1.607 -8.924 -12.658 1.00 54.03 160 SER A N 1
ATOM 1274 C CA . SER A 1 160 ? 2.008 -9.984 -13.572 1.00 54.03 160 SER A CA 1
ATOM 1275 C C . SER A 1 160 ? 2.589 -9.286 -14.793 1.00 54.03 160 SER A C 1
ATOM 1277 O O . SER A 1 160 ? 1.889 -8.531 -15.461 1.00 54.03 160 SER A O 1
ATOM 1279 N N . GLY A 1 161 ? 3.868 -9.523 -15.093 1.00 45.25 161 GLY A N 1
ATOM 1280 C CA . GLY A 1 161 ? 4.551 -9.007 -16.288 1.00 45.25 161 GLY A CA 1
ATOM 1281 C C . GLY A 1 161 ? 3.978 -9.531 -17.615 1.00 45.25 161 GLY A C 1
ATOM 1282 O O . GLY A 1 161 ? 4.670 -9.542 -18.621 1.00 45.25 161 GLY A O 1
ATOM 1283 N N . SER A 1 162 ? 2.727 -9.981 -17.615 1.00 39.78 162 SER A N 1
ATOM 1284 C CA . SER A 1 162 ? 1.942 -10.394 -18.760 1.00 39.78 162 SER A CA 1
ATOM 1285 C C . SER A 1 162 ? 0.616 -9.644 -18.684 1.00 39.78 162 SER A C 1
ATOM 1287 O O . SER A 1 162 ? -0.256 -10.014 -17.907 1.00 39.78 162 SER A O 1
ATOM 1289 N N . LEU A 1 163 ? 0.533 -8.559 -19.459 1.00 40.78 163 LEU A N 1
ATOM 1290 C CA . LEU A 1 163 ? -0.672 -7.925 -20.001 1.00 40.78 163 LEU A CA 1
ATOM 1291 C C . LEU A 1 163 ? -1.927 -7.937 -19.110 1.00 40.78 163 LEU A C 1
ATOM 1293 O O . LEU A 1 163 ? -2.654 -8.927 -19.067 1.00 40.78 163 LEU A O 1
ATOM 1297 N N . ARG A 1 164 ? -2.278 -6.769 -18.567 1.00 41.50 164 ARG A N 1
ATOM 1298 C CA . ARG A 1 164 ? -3.517 -6.052 -18.927 1.00 41.50 164 ARG A CA 1
ATOM 1299 C C . ARG A 1 164 ? -3.610 -4.780 -18.090 1.00 41.50 164 ARG A C 1
ATOM 1301 O O . ARG A 1 164 ? -4.088 -4.789 -16.963 1.00 41.50 164 ARG A O 1
ATOM 1308 N N . ASN A 1 165 ? -3.254 -3.659 -18.710 1.00 42.34 165 ASN A N 1
ATOM 1309 C CA . ASN A 1 165 ? -4.128 -2.509 -18.559 1.00 42.34 165 ASN A CA 1
ATOM 1310 C C . ASN A 1 165 ? -5.501 -2.983 -19.062 1.00 42.34 165 ASN A C 1
ATOM 1312 O O . ASN A 1 165 ? -5.649 -3.221 -20.259 1.00 42.34 165 ASN A O 1
ATOM 1316 N N . LEU A 1 166 ? -6.475 -3.196 -18.179 1.00 47.28 166 LEU A N 1
ATOM 1317 C CA . LEU A 1 166 ? -7.870 -3.398 -18.580 1.00 47.28 166 LEU A CA 1
ATOM 1318 C C . LEU A 1 166 ? -8.479 -2.047 -18.979 1.00 47.28 166 LEU A C 1
ATOM 1320 O O . LEU A 1 166 ? -9.534 -1.667 -18.485 1.00 47.28 166 LEU A O 1
ATOM 1324 N N . PHE A 1 167 ? -7.804 -1.302 -19.857 1.00 59.22 167 PHE A N 1
ATOM 1325 C CA . PHE A 1 167 ? -8.535 -0.348 -20.669 1.00 59.22 167 PHE A CA 1
ATOM 1326 C C . PHE A 1 167 ? -9.215 -1.180 -21.752 1.00 59.22 167 PHE A C 1
ATOM 1328 O O . PHE A 1 167 ? -8.539 -1.978 -22.412 1.00 59.22 167 PHE A O 1
ATOM 1335 N N . PRO A 1 168 ? -10.537 -1.064 -21.905 1.00 69.88 168 PRO A N 1
ATOM 1336 C CA . PRO A 1 168 ? -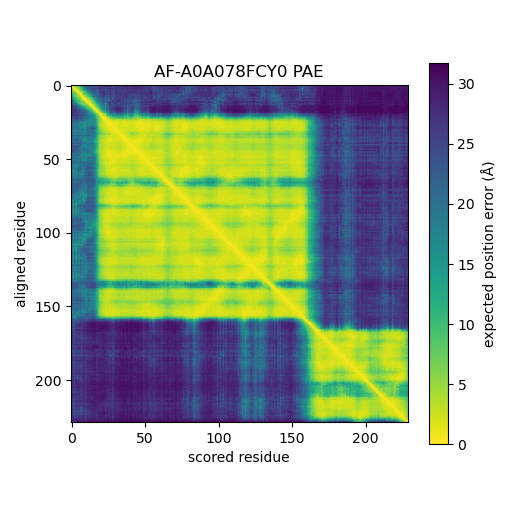11.210 -1.553 -23.090 1.00 69.88 168 PRO A CA 1
ATOM 1337 C C . PRO A 1 168 ? -10.453 -1.046 -24.328 1.00 69.88 168 PRO A C 1
ATOM 1339 O O . PRO A 1 168 ? -10.122 0.136 -24.425 1.00 69.88 168 PRO A O 1
ATOM 1342 N N . VAL A 1 169 ? -10.083 -1.946 -25.236 1.00 78.50 169 VAL A N 1
ATOM 1343 C CA . VAL A 1 169 ? -9.429 -1.588 -26.501 1.00 78.50 169 VAL A CA 1
ATOM 1344 C C . VAL A 1 169 ? -10.301 -2.038 -27.650 1.00 78.50 169 VAL A C 1
ATOM 1346 O O . VAL A 1 169 ? -10.939 -3.088 -27.568 1.00 78.50 169 VAL A O 1
ATOM 1349 N N . TYR A 1 170 ? -10.304 -1.261 -28.722 1.00 87.69 170 TYR A N 1
ATOM 1350 C CA . TYR A 1 170 ? -10.964 -1.633 -29.963 1.00 87.69 170 TYR A CA 1
ATOM 1351 C C . TYR A 1 170 ? -9.981 -1.525 -31.125 1.00 87.69 170 TYR A C 1
ATOM 1353 O O . TYR A 1 170 ? -9.050 -0.716 -31.115 1.00 87.69 170 TYR A O 1
ATOM 1361 N N . LEU A 1 171 ? -10.129 -2.423 -32.093 1.00 88.75 171 LEU A N 1
ATOM 1362 C CA . LEU A 1 171 ? -9.113 -2.659 -33.108 1.00 88.75 171 LEU A CA 1
ATOM 1363 C C . LEU A 1 171 ? -9.335 -1.721 -34.292 1.00 88.75 171 LEU A C 1
ATOM 1365 O O . LEU A 1 171 ? -10.222 -1.962 -35.103 1.00 88.75 171 LEU A O 1
ATOM 1369 N N . THR A 1 172 ? -8.561 -0.647 -34.396 1.00 85.88 172 THR A N 1
ATOM 1370 C CA . THR A 1 172 ? -8.746 0.376 -35.434 1.00 85.88 172 THR A CA 1
ATOM 1371 C C . THR A 1 172 ? -7.444 1.102 -35.736 1.00 85.88 172 THR A C 1
ATOM 1373 O O . THR A 1 172 ? -6.617 1.302 -34.850 1.00 85.88 172 THR A O 1
ATOM 1376 N N . ASP A 1 173 ? -7.278 1.529 -36.984 1.00 85.69 173 ASP A N 1
ATOM 1377 C CA . ASP A 1 173 ? -6.211 2.433 -37.419 1.00 85.69 173 ASP A CA 1
ATOM 1378 C C . ASP A 1 173 ? -6.537 3.917 -37.146 1.00 85.69 173 ASP A C 1
ATOM 1380 O O . ASP A 1 173 ? -5.697 4.788 -37.391 1.00 85.69 173 ASP A O 1
ATOM 1384 N N . SER A 1 174 ? -7.735 4.215 -36.622 1.00 84.31 174 SER A N 1
ATOM 1385 C CA . SER A 1 174 ? -8.079 5.547 -36.119 1.00 84.31 174 SER A CA 1
ATOM 1386 C C . SER A 1 174 ? -7.345 5.872 -34.809 1.00 84.31 174 SER A C 1
ATOM 1388 O O . SER A 1 174 ? -6.822 5.004 -34.113 1.00 84.31 174 SER A O 1
ATOM 1390 N N . LYS A 1 175 ? -7.321 7.159 -34.460 1.00 84.25 175 LYS A N 1
ATOM 1391 C CA . LYS A 1 175 ? -6.847 7.672 -33.167 1.00 84.25 175 LYS A CA 1
ATOM 1392 C C . LYS A 1 175 ? -7.992 8.054 -32.228 1.00 84.25 175 LYS A C 1
ATOM 1394 O O . LYS A 1 175 ? -7.725 8.559 -31.139 1.00 84.25 175 LYS A O 1
ATOM 1399 N N . ASP A 1 176 ? -9.232 7.834 -32.647 1.00 86.38 176 ASP A N 1
ATOM 1400 C CA . ASP A 1 176 ? -10.407 8.238 -31.887 1.00 86.38 176 ASP A CA 1
ATOM 1401 C C . ASP A 1 176 ? -10.565 7.385 -30.629 1.00 86.38 176 ASP A C 1
ATOM 1403 O O . ASP A 1 176 ? -10.306 6.182 -30.624 1.00 86.38 176 ASP A O 1
ATOM 1407 N N . ILE A 1 177 ? -10.992 8.018 -29.544 1.00 86.62 177 ILE A N 1
ATOM 1408 C CA . ILE A 1 177 ? -11.320 7.345 -28.290 1.00 86.62 177 ILE A CA 1
ATOM 1409 C C . ILE A 1 177 ? -12.841 7.320 -28.195 1.00 86.62 177 ILE A C 1
ATOM 1411 O O . ILE A 1 177 ? -13.466 8.373 -28.302 1.00 86.62 177 ILE A O 1
ATOM 1415 N N . ILE A 1 178 ? -13.418 6.139 -27.970 1.00 86.31 178 ILE A N 1
ATOM 1416 C CA . ILE A 1 178 ? -14.870 5.970 -27.828 1.00 86.31 178 ILE A CA 1
ATOM 1417 C C . ILE A 1 178 ? -15.227 6.051 -26.341 1.00 86.31 178 ILE A C 1
ATOM 1419 O O . ILE A 1 178 ? -14.580 5.405 -25.508 1.00 86.31 178 ILE A O 1
ATOM 1423 N N . ARG A 1 179 ? -16.223 6.885 -26.020 1.00 86.19 179 ARG A N 1
ATOM 1424 C CA . ARG A 1 179 ? -16.742 7.179 -24.672 1.00 86.19 179 ARG A CA 1
ATOM 1425 C C . ARG A 1 179 ? -18.214 7.575 -24.751 1.00 86.19 179 ARG A C 1
ATOM 1427 O O . ARG A 1 179 ? -18.843 7.331 -25.766 1.00 86.19 179 ARG A O 1
ATOM 1434 N N . TYR A 1 180 ? -18.787 8.147 -23.694 1.00 79.00 180 TYR A N 1
ATOM 1435 C CA . TYR A 1 180 ? -20.103 8.771 -23.778 1.00 79.00 180 TYR A CA 1
ATOM 1436 C C . TYR A 1 180 ? -20.132 9.873 -24.866 1.00 79.00 180 TYR A C 1
ATOM 1438 O O . TYR A 1 180 ? -19.240 10.732 -24.856 1.00 79.00 180 TYR A O 1
ATOM 1446 N N . PRO A 1 181 ? -21.158 9.932 -25.743 1.00 85.56 181 PRO A N 1
ATOM 1447 C CA . PRO A 1 181 ? -22.442 9.215 -25.686 1.00 85.56 181 PRO A CA 1
ATOM 1448 C C . PRO A 1 181 ? -22.489 7.827 -26.349 1.00 85.56 181 PRO A C 1
ATOM 1450 O O . PRO A 1 181 ? -23.516 7.159 -26.250 1.00 85.56 181 PRO A O 1
ATOM 1453 N N . GLU A 1 182 ? -21.430 7.383 -27.021 1.00 86.75 182 GLU A N 1
ATOM 1454 C CA . GLU A 1 182 ? -21.397 6.119 -27.768 1.00 86.75 182 GLU A CA 1
ATOM 1455 C C . GLU A 1 182 ? -21.337 4.879 -26.856 1.00 86.75 182 GLU A C 1
ATOM 1457 O O . GLU A 1 182 ? -21.843 3.816 -27.217 1.00 86.75 182 GLU A O 1
ATOM 1462 N N . ASP A 1 183 ? -20.764 5.011 -25.656 1.00 82.12 183 ASP A N 1
ATOM 1463 C CA . ASP A 1 183 ? -20.829 4.007 -24.588 1.00 82.12 183 ASP A CA 1
ATOM 1464 C C . ASP A 1 183 ? -21.707 4.495 -23.426 1.00 82.12 183 ASP A C 1
ATOM 1466 O O . ASP A 1 183 ? -21.362 5.447 -22.722 1.00 82.12 183 ASP A O 1
ATOM 1470 N N . VAL A 1 184 ? -22.831 3.807 -23.194 1.00 84.38 184 VAL A N 1
ATOM 1471 C CA . VAL A 1 184 ? -23.803 4.137 -22.133 1.00 84.38 184 VAL A CA 1
ATOM 1472 C C . VAL A 1 184 ? -23.234 4.000 -20.717 1.00 84.38 184 VAL A C 1
ATOM 1474 O O . VAL A 1 184 ? -23.750 4.618 -19.788 1.00 84.38 184 VAL A O 1
ATOM 1477 N N . HIS A 1 185 ? -22.158 3.227 -20.551 1.00 78.56 185 HIS A N 1
ATOM 1478 C CA . HIS A 1 185 ? -21.444 3.033 -19.287 1.00 78.56 185 HIS A CA 1
ATOM 1479 C C . HIS A 1 185 ? -20.217 3.961 -19.157 1.00 78.56 185 HIS A C 1
ATOM 1481 O O . HIS A 1 185 ? -19.450 3.815 -18.207 1.00 78.56 185 HIS A O 1
ATOM 1487 N N . ASP A 1 186 ? -20.003 4.884 -20.111 1.00 78.00 186 ASP A N 1
ATOM 1488 C CA . ASP A 1 186 ? -18.857 5.814 -20.219 1.00 78.00 186 ASP A CA 1
ATOM 1489 C C . ASP A 1 186 ? -17.479 5.131 -20.081 1.00 78.00 186 ASP A C 1
ATOM 1491 O O . ASP A 1 186 ? -16.503 5.686 -19.561 1.00 78.00 186 ASP A O 1
ATOM 1495 N N . ARG A 1 187 ? -17.380 3.881 -20.550 1.00 81.94 187 ARG A N 1
ATOM 1496 C CA . ARG A 1 187 ? -16.108 3.151 -20.584 1.00 81.94 187 ARG A CA 1
ATOM 1497 C C . ARG A 1 187 ? -15.172 3.809 -21.600 1.00 81.94 187 ARG A C 1
ATOM 1499 O O . ARG A 1 187 ? -15.571 4.114 -22.719 1.00 81.94 187 ARG A O 1
ATOM 1506 N N . LEU A 1 188 ? -13.908 4.008 -21.217 1.00 78.81 188 LEU A N 1
ATOM 1507 C CA . LEU A 1 188 ? -12.875 4.579 -22.089 1.00 78.81 188 LEU A CA 1
ATOM 1508 C C . LEU A 1 188 ? -12.269 3.503 -22.996 1.00 78.81 188 LEU A C 1
ATOM 1510 O O . LEU A 1 188 ? -11.411 2.738 -22.552 1.00 78.81 188 LEU A O 1
ATOM 1514 N N . TRP A 1 189 ? -12.678 3.484 -24.264 1.00 83.81 189 TRP A N 1
ATOM 1515 C CA . TRP A 1 189 ? -12.145 2.567 -25.269 1.00 83.81 189 TRP A CA 1
ATOM 1516 C C . TRP A 1 189 ? -10.989 3.188 -26.050 1.00 83.81 189 TRP A C 1
ATOM 1518 O O . TRP A 1 189 ? -11.165 4.148 -26.801 1.00 83.81 189 TRP A O 1
ATOM 1528 N N . SER A 1 190 ? -9.794 2.621 -25.890 1.00 84.56 190 SER A N 1
ATOM 1529 C CA . SER A 1 190 ? -8.592 3.083 -26.588 1.00 84.56 190 SER A CA 1
ATOM 1530 C C . SER A 1 190 ? -8.430 2.375 -27.938 1.00 84.56 190 SER A C 1
ATOM 1532 O O . SER A 1 190 ? -8.533 1.145 -27.989 1.00 84.56 190 SER A O 1
ATOM 1534 N N . PRO A 1 191 ? -8.107 3.100 -29.021 1.00 86.56 191 PRO A N 1
ATOM 1535 C CA . PRO A 1 191 ? -7.811 2.476 -30.302 1.00 86.56 191 PRO A CA 1
ATOM 1536 C C . PRO A 1 191 ? -6.505 1.677 -30.213 1.00 86.56 191 PRO A C 1
ATOM 1538 O O . PRO A 1 191 ? -5.552 2.091 -29.542 1.00 86.56 191 PRO A O 1
ATOM 1541 N N . PHE A 1 192 ? -6.453 0.529 -30.886 1.00 85.12 192 PHE A N 1
ATOM 1542 C CA . PHE A 1 192 ? -5.253 -0.298 -30.985 1.00 85.12 192 PHE A CA 1
ATOM 1543 C C . PHE A 1 192 ? -5.106 -0.910 -32.379 1.00 85.12 192 PHE A C 1
ATOM 1545 O O . PHE A 1 192 ? -6.000 -1.593 -32.874 1.00 85.12 192 PHE A O 1
ATOM 1552 N N . PHE A 1 193 ? -3.944 -0.720 -32.995 1.00 84.75 193 PHE A N 1
ATOM 1553 C CA . PHE A 1 193 ? -3.595 -1.324 -34.274 1.00 84.75 193 PHE A CA 1
ATOM 1554 C C . PHE A 1 193 ? -2.083 -1.445 -34.394 1.00 84.75 193 PHE A C 1
ATOM 1556 O O . PHE A 1 193 ? -1.345 -0.596 -33.889 1.00 84.75 193 PHE A O 1
ATOM 1563 N N . VAL A 1 194 ? -1.627 -2.500 -35.066 1.00 83.75 194 VAL A N 1
ATOM 1564 C CA . VAL A 1 194 ? -0.212 -2.706 -35.378 1.00 83.75 194 VAL A CA 1
ATOM 1565 C C . VAL A 1 194 ? -0.027 -2.793 -36.896 1.00 83.75 194 VAL A C 1
ATOM 1567 O O . VAL A 1 194 ? -0.893 -3.357 -37.571 1.00 83.75 194 VAL A O 1
ATOM 1570 N N . PRO A 1 195 ? 1.065 -2.237 -37.457 1.00 81.81 195 PRO A N 1
ATOM 1571 C CA . PRO A 1 195 ? 1.265 -2.155 -38.907 1.00 81.81 195 PRO A CA 1
ATOM 1572 C C . PRO A 1 195 ? 1.260 -3.502 -39.644 1.00 81.81 195 PRO A C 1
ATOM 1574 O O . PRO A 1 195 ? 0.999 -3.549 -40.842 1.00 81.81 195 PRO A O 1
ATOM 1577 N N . GLU A 1 196 ? 1.550 -4.600 -38.947 1.00 85.19 196 GLU A N 1
ATOM 1578 C CA . GLU A 1 196 ? 1.600 -5.960 -39.491 1.00 85.19 196 GLU A CA 1
ATOM 1579 C C . GLU A 1 196 ? 0.209 -6.595 -39.672 1.00 85.19 196 GLU A C 1
ATOM 1581 O O . GLU A 1 196 ? 0.092 -7.736 -40.135 1.00 85.19 196 GLU A O 1
ATOM 1586 N N . TRP A 1 197 ? -0.858 -5.894 -39.284 1.00 88.81 197 TRP A N 1
ATOM 1587 C CA . TRP A 1 197 ? -2.232 -6.358 -39.418 1.00 88.81 197 TRP A CA 1
ATOM 1588 C C . TRP A 1 197 ? -2.952 -5.694 -40.586 1.00 88.81 197 TRP A C 1
ATOM 1590 O O . TRP A 1 197 ? -2.733 -4.537 -40.930 1.00 88.81 197 TRP A O 1
ATOM 1600 N N . ARG A 1 198 ? -3.884 -6.435 -41.180 1.00 88.31 198 ARG A N 1
ATOM 1601 C CA . ARG A 1 198 ? -4.863 -5.915 -42.126 1.00 88.31 198 ARG A CA 1
ATOM 1602 C C . ARG A 1 198 ? -6.163 -5.639 -41.383 1.00 88.31 198 ARG A C 1
ATOM 1604 O O . ARG A 1 198 ? -6.765 -6.555 -40.821 1.00 88.31 198 ARG A O 1
ATOM 1611 N N . LEU A 1 199 ? -6.597 -4.382 -41.415 1.00 89.19 199 LEU A N 1
ATOM 1612 C CA . LEU A 1 199 ? -7.881 -3.964 -40.866 1.00 89.19 199 LEU A CA 1
ATOM 1613 C C . LEU A 1 199 ? -9.030 -4.440 -41.763 1.00 89.19 199 LEU A C 1
ATOM 1615 O O . LEU A 1 199 ? -8.997 -4.287 -42.984 1.00 89.19 199 LEU A O 1
ATOM 1619 N N . LEU A 1 200 ? -10.057 -4.999 -41.138 1.00 86.25 200 LEU A N 1
ATOM 1620 C CA . LEU A 1 200 ? -11.321 -5.383 -41.742 1.00 86.25 200 LEU A CA 1
ATOM 1621 C C . LEU A 1 200 ? -12.395 -4.455 -41.180 1.00 86.25 200 LEU A C 1
ATOM 1623 O O . LEU A 1 200 ? -12.604 -4.403 -39.969 1.00 86.25 200 LEU A O 1
ATOM 1627 N N . ARG A 1 201 ? -13.067 -3.718 -42.065 1.00 85.88 201 ARG A N 1
ATOM 1628 C CA . ARG A 1 201 ? -14.193 -2.854 -41.704 1.00 85.88 201 ARG A CA 1
ATOM 1629 C C . ARG A 1 201 ? -15.473 -3.439 -42.268 1.00 85.88 201 ARG A C 1
ATOM 1631 O O . ARG A 1 201 ? -15.526 -3.810 -43.442 1.00 85.88 201 ARG A O 1
ATOM 1638 N N . ARG A 1 202 ? -16.505 -3.499 -41.439 1.00 81.06 202 ARG A N 1
ATOM 1639 C CA . ARG A 1 202 ? -17.856 -3.857 -41.856 1.00 81.06 202 ARG A CA 1
ATOM 1640 C C . ARG A 1 202 ? -18.650 -2.586 -42.154 1.00 81.06 202 ARG A C 1
ATOM 1642 O O . ARG A 1 202 ? -18.542 -1.608 -41.431 1.00 81.06 202 ARG A O 1
ATOM 1649 N N . SER A 1 203 ? -19.454 -2.610 -43.216 1.00 71.00 203 SER A N 1
ATOM 1650 C CA . SER A 1 203 ? -20.319 -1.494 -43.640 1.00 71.00 203 SER A CA 1
ATOM 1651 C C . SER A 1 203 ? -21.808 -1.693 -43.318 1.00 71.00 203 SER A C 1
ATOM 1653 O O . SER A 1 203 ? -22.625 -0.839 -43.646 1.00 71.00 203 SER A O 1
ATOM 1655 N N . LEU A 1 204 ? -22.172 -2.830 -42.718 1.00 68.19 204 LEU A N 1
ATOM 1656 C CA . LEU A 1 204 ? -23.535 -3.177 -42.306 1.00 68.19 204 LEU A CA 1
ATOM 1657 C C . LEU A 1 204 ? -23.676 -2.984 -40.800 1.00 68.19 204 LEU A C 1
ATOM 1659 O O . LEU A 1 204 ? -22.779 -3.405 -40.064 1.00 68.19 204 LEU A O 1
ATOM 1663 N N . SER A 1 205 ? -24.813 -2.431 -40.375 1.00 67.19 205 SER A N 1
ATOM 1664 C CA . SER A 1 205 ? -25.130 -2.269 -38.961 1.00 67.19 205 SER A CA 1
ATOM 1665 C C . SER A 1 205 ? -25.167 -3.613 -38.237 1.00 67.19 205 SER A C 1
ATOM 1667 O O . SER A 1 205 ? -25.576 -4.643 -38.792 1.00 67.19 205 SER A O 1
ATOM 1669 N N . ILE A 1 206 ? -24.684 -3.616 -36.999 1.00 69.56 206 ILE A N 1
ATOM 1670 C CA . ILE A 1 206 ? -24.602 -4.815 -36.167 1.00 69.56 206 ILE A CA 1
ATOM 1671 C C . ILE A 1 206 ? -25.793 -4.810 -35.222 1.00 69.56 206 ILE A C 1
ATOM 1673 O O . ILE A 1 206 ? -26.002 -3.856 -34.483 1.00 69.56 206 ILE A O 1
ATOM 1677 N N . ASN A 1 207 ? -26.578 -5.891 -35.225 1.00 67.94 207 ASN A N 1
ATOM 1678 C CA . ASN A 1 207 ? -27.613 -6.042 -34.214 1.00 67.94 207 ASN A CA 1
ATOM 1679 C C . ASN A 1 207 ? -26.949 -6.308 -32.855 1.00 67.94 207 ASN A C 1
ATOM 1681 O O . ASN A 1 207 ? -26.393 -7.384 -32.636 1.00 67.94 207 ASN A O 1
ATOM 1685 N N . THR A 1 208 ? -26.996 -5.320 -31.968 1.00 68.62 208 THR A N 1
ATOM 1686 C CA . THR A 1 208 ? -26.423 -5.371 -30.619 1.00 68.62 208 THR A CA 1
ATOM 1687 C C . THR A 1 208 ? -27.447 -5.754 -29.549 1.00 68.62 208 THR A C 1
ATOM 1689 O O . THR A 1 208 ? -27.089 -5.798 -28.377 1.00 68.62 208 THR A O 1
ATOM 1692 N N . SER A 1 209 ? -28.693 -6.084 -29.920 1.00 69.75 209 SER A N 1
ATOM 1693 C CA . SER A 1 209 ? -29.780 -6.365 -28.966 1.00 69.75 209 SER A CA 1
ATOM 1694 C C . SER A 1 209 ? -29.512 -7.535 -28.015 1.00 69.75 209 SER A C 1
ATOM 1696 O O . SER A 1 209 ? -30.029 -7.538 -26.904 1.00 69.75 209 SER A O 1
ATOM 1698 N N . ASP A 1 210 ? -28.709 -8.513 -28.445 1.00 66.69 210 ASP A N 1
ATOM 1699 C CA . ASP A 1 210 ? -28.357 -9.707 -27.659 1.00 66.69 210 ASP A CA 1
ATOM 1700 C C . ASP A 1 210 ? -27.010 -9.560 -26.925 1.00 66.69 210 ASP A C 1
ATOM 1702 O O . ASP A 1 210 ? -26.482 -10.524 -26.368 1.00 66.69 210 ASP A O 1
ATOM 1706 N N . ASN A 1 211 ? -26.409 -8.367 -26.940 1.00 70.88 211 ASN A N 1
ATOM 1707 C CA . ASN A 1 211 ? -25.140 -8.120 -26.274 1.00 70.88 211 ASN A CA 1
ATOM 1708 C C . ASN A 1 211 ? -25.350 -7.784 -24.792 1.00 70.88 211 ASN A C 1
ATOM 1710 O O . ASN A 1 211 ? -25.565 -6.629 -24.443 1.00 70.88 211 ASN A O 1
ATOM 1714 N N . GLU A 1 212 ? -25.199 -8.781 -23.916 1.00 74.75 212 GLU A N 1
ATOM 1715 C CA . GLU A 1 212 ? -25.287 -8.632 -22.449 1.00 74.75 212 GLU A CA 1
ATOM 1716 C C . GLU A 1 212 ? -24.330 -7.564 -21.874 1.00 74.75 212 GLU A C 1
ATOM 1718 O O . GLU A 1 212 ? -24.529 -7.074 -20.765 1.00 74.75 212 GLU A O 1
ATOM 1723 N N . TYR A 1 213 ? -23.291 -7.182 -22.623 1.00 73.44 213 TYR A N 1
ATOM 1724 C CA . TYR A 1 213 ? -22.261 -6.240 -22.185 1.00 73.44 213 TYR A CA 1
ATOM 1725 C C . TYR A 1 213 ? -22.422 -4.816 -22.739 1.00 73.44 213 TYR A C 1
ATOM 1727 O O . TYR A 1 213 ? -21.530 -3.991 -22.504 1.00 73.44 213 TYR A O 1
ATOM 1735 N N . ASP A 1 214 ? -23.493 -4.525 -23.491 1.00 84.50 214 ASP A N 1
ATOM 1736 C CA . ASP A 1 214 ? -23.775 -3.214 -24.103 1.00 84.50 214 ASP A CA 1
ATOM 1737 C C . ASP A 1 214 ? -22.546 -2.601 -24.802 1.00 84.50 214 ASP A C 1
ATOM 1739 O O . ASP A 1 214 ? -22.180 -1.448 -24.570 1.00 84.50 214 ASP A O 1
ATOM 1743 N N . ILE A 1 215 ? -21.806 -3.394 -25.582 1.00 83.88 215 ILE A N 1
ATOM 1744 C CA . ILE A 1 215 ? -20.609 -2.907 -26.290 1.00 83.88 215 ILE A CA 1
ATOM 1745 C C . ILE A 1 215 ? -21.059 -1.980 -27.433 1.00 83.88 215 ILE A C 1
ATOM 1747 O O . ILE A 1 215 ? -21.891 -2.414 -28.238 1.00 83.88 215 ILE A O 1
ATOM 1751 N N . PRO A 1 216 ? -20.498 -0.758 -27.537 1.00 87.88 216 PRO A N 1
ATOM 1752 C CA . PRO A 1 216 ? -20.774 0.176 -28.628 1.00 87.88 216 PRO A CA 1
ATOM 1753 C C . PRO A 1 216 ? -20.639 -0.451 -30.020 1.00 87.88 216 PRO A C 1
ATOM 1755 O O . PRO A 1 216 ? -19.731 -1.245 -30.274 1.00 87.88 216 PRO A O 1
ATOM 1758 N N . GLU A 1 217 ? -21.506 -0.053 -30.951 1.00 86.94 217 GLU A N 1
ATOM 1759 C CA . GLU A 1 217 ? -21.485 -0.563 -32.330 1.00 86.94 217 GLU A CA 1
ATOM 1760 C C . GLU A 1 217 ? -20.157 -0.252 -33.039 1.00 86.94 217 GLU A C 1
ATOM 1762 O O . GLU A 1 217 ? -19.576 -1.138 -33.669 1.00 86.94 217 GLU A O 1
ATOM 1767 N N . ASP A 1 218 ? -19.621 0.955 -32.840 1.00 84.88 218 ASP A N 1
ATOM 1768 C CA . ASP A 1 218 ? -18.363 1.438 -33.431 1.00 84.88 218 ASP A CA 1
ATOM 1769 C C . ASP A 1 218 ? -17.139 0.565 -33.098 1.00 84.88 218 ASP A C 1
ATOM 1771 O O . ASP A 1 218 ? -16.115 0.610 -33.781 1.00 84.88 2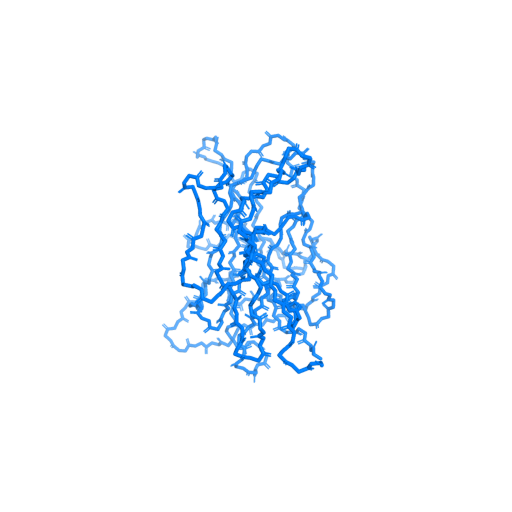18 ASP A O 1
ATOM 1775 N N . ILE A 1 219 ? -17.252 -0.279 -32.073 1.00 85.62 219 ILE A N 1
ATOM 1776 C CA . ILE A 1 219 ? -16.213 -1.218 -31.640 1.00 85.62 219 ILE A CA 1
ATOM 1777 C C . ILE A 1 219 ? -16.354 -2.566 -32.339 1.00 85.62 219 ILE A C 1
ATOM 1779 O O . ILE A 1 219 ? -15.362 -3.252 -32.578 1.00 85.62 219 ILE A O 1
ATOM 1783 N N . LEU A 1 220 ? -17.583 -2.961 -32.663 1.00 84.88 220 LEU A N 1
ATOM 1784 C CA . LEU A 1 220 ? -17.898 -4.258 -33.255 1.00 84.88 220 LEU A CA 1
ATOM 1785 C C . LEU A 1 220 ? -17.770 -4.246 -34.787 1.00 84.88 220 LEU A C 1
ATOM 1787 O O . LEU A 1 220 ? -17.678 -5.309 -35.405 1.00 84.88 220 LEU A O 1
ATOM 1791 N N . VAL A 1 221 ? -17.755 -3.065 -35.417 1.00 87.31 221 VAL A N 1
ATOM 1792 C CA . VAL A 1 221 ? -17.637 -2.905 -36.881 1.00 87.31 221 VAL A CA 1
ATOM 1793 C C . VAL A 1 221 ? -16.218 -3.100 -37.413 1.00 87.31 221 VAL A C 1
ATOM 1795 O O . VAL A 1 221 ? -16.034 -3.210 -38.632 1.00 87.31 221 VAL A O 1
ATOM 1798 N N . THR A 1 222 ? -15.216 -3.174 -36.536 1.00 87.25 222 THR A N 1
ATOM 1799 C CA . THR A 1 222 ? -13.822 -3.390 -36.921 1.00 87.25 222 THR A CA 1
ATOM 1800 C C . THR A 1 222 ? -13.257 -4.694 -36.369 1.00 87.25 222 THR A C 1
ATOM 1802 O O . THR A 1 222 ? -13.526 -5.125 -35.252 1.00 87.25 222 THR A O 1
ATOM 1805 N N . ALA A 1 223 ? -12.429 -5.339 -37.182 1.00 85.31 223 ALA A N 1
ATOM 1806 C CA . ALA A 1 223 ? -11.640 -6.497 -36.794 1.00 85.31 223 ALA A CA 1
ATOM 1807 C C . ALA A 1 223 ? -10.291 -6.444 -37.509 1.00 85.31 223 ALA A C 1
ATOM 1809 O O . ALA A 1 223 ? -10.124 -5.724 -38.491 1.00 85.31 223 ALA A O 1
ATOM 1810 N N . VAL A 1 224 ? -9.314 -7.218 -37.054 1.00 87.81 224 VAL A N 1
ATOM 1811 C CA . VAL A 1 224 ? -8.002 -7.302 -37.706 1.00 87.81 224 VAL A CA 1
ATOM 1812 C C . VAL A 1 224 ? -7.641 -8.748 -37.985 1.00 87.81 224 VAL A C 1
ATOM 1814 O O . VAL A 1 224 ? -8.028 -9.658 -37.255 1.00 87.81 224 VAL A O 1
ATOM 1817 N N . THR A 1 225 ? -6.875 -8.955 -39.045 1.00 88.94 225 THR A N 1
ATOM 1818 C CA . THR A 1 225 ? -6.242 -10.234 -39.370 1.00 88.94 225 THR A CA 1
ATOM 1819 C C . THR A 1 225 ? -4.750 -9.996 -39.590 1.00 88.94 225 THR A C 1
ATOM 1821 O O . THR A 1 225 ? -4.384 -8.900 -40.017 1.00 88.94 225 THR A O 1
ATOM 1824 N N . PRO A 1 226 ? -3.864 -10.976 -39.354 1.00 85.81 226 PRO A N 1
ATOM 1825 C CA . PRO A 1 226 ? -2.479 -10.874 -39.806 1.00 85.81 226 PRO A CA 1
ATOM 1826 C C . PRO A 1 226 ? -2.421 -10.562 -41.308 1.00 85.81 226 PRO A C 1
ATOM 1828 O O . PRO A 1 226 ? -3.210 -11.115 -42.077 1.00 85.81 226 PRO A O 1
ATOM 1831 N N . ALA A 1 227 ? -1.516 -9.674 -41.730 1.00 78.00 227 ALA A N 1
ATOM 1832 C CA . ALA A 1 227 ? -1.381 -9.305 -43.141 1.00 78.00 227 ALA A CA 1
ATOM 1833 C C . ALA A 1 227 ? -0.805 -10.440 -44.015 1.00 78.00 227 ALA A C 1
ATOM 1835 O O . ALA A 1 227 ? -1.012 -10.425 -45.225 1.00 78.00 227 ALA A O 1
ATOM 1836 N N . ASN A 1 228 ? -0.142 -11.431 -43.402 1.00 69.06 228 ASN A N 1
ATOM 1837 C CA . ASN A 1 228 ? 0.494 -12.562 -44.078 1.00 69.06 228 ASN A CA 1
ATOM 1838 C C . ASN A 1 228 ? -0.125 -13.897 -43.627 1.00 69.06 228 ASN A C 1
ATOM 1840 O O . ASN A 1 228 ? 0.360 -14.518 -42.679 1.00 69.06 228 ASN A O 1
ATOM 1844 N N . VAL A 1 229 ? -1.185 -14.320 -44.321 1.00 56.03 229 VAL A N 1
ATOM 1845 C CA . VAL A 1 229 ? -1.617 -15.723 -44.458 1.00 56.03 229 VAL A CA 1
ATOM 1846 C C . VAL A 1 229 ? -1.891 -15.970 -45.932 1.00 56.03 229 VAL A C 1
ATOM 1848 O O . VAL A 1 229 ? -2.586 -15.115 -46.529 1.00 56.03 229 VAL A O 1
#

Sequence (229 aa):
MNIRGLVPSFCIFNFLQAQDQQGFINLDCGLQANESPYTEPTTKLIFTSDADFIKTGKSGRIQNVPGLEYIKPYTVLRYFPDGVRNCYTLSVVQDTNYLIVAMFTYGNYDNLDTPPKFDLYLGPNIWTTVDLQRKVNCTREELIHVARSTSLQVCLAKTSGSLRNLFPVYLTDSKDIIRYPEDVHDRLWSPFFVPEWRLLRRSLSINTSDNEYDIPEDILVTAVTPANV

Secondary structure (DSSP, 8-state):
-----B--EEEEE--S-TT--TT---EETT--TTSPPEE-TTT-PEEEESTTT-SS-EEEEPPPPTT----GGGTEEEE-SS-SEEEEEEE--TT-EEEEEEEE--TTTTS-----EEEEEETTEEEEEEETTTSPSSEEEEEEEE--SSEEEEEEEE--SS------EEE-SS---B-TTTSTT---BEEE--TTEEEEE--SPP--TT-TT---HHHHSEEEEES--